Protein AF-A0A7C6F8Q6-F1 (afdb_monomer_lite)

pLDDT: mean 85.71, std 17.32, range [34.25, 98.31]

Secondary structure (DSSP, 8-state):
-HHHHHHHHHHHHHHHSTT--HHHHHHHHHHHHHHHHHHHHHHHSSS--S-TTTT-HHHHHHHHHHHHHHHHHHHHHHHTTTS--HHHHHHHHHHHHHHHHT-STT-HHHHHHTTS-TT--HHHHHHHHHHHHHHHHHHHHHHHHHHHHHHHHTTTTTSS---HHHH-TT---SS---GGG---

Structure (mmCIF, N/CA/C/O backbone):
data_AF-A0A7C6F8Q6-F1
#
_entry.id   AF-A0A7C6F8Q6-F1
#
loop_
_atom_site.group_PDB
_atom_site.id
_atom_site.type_symbol
_atom_site.label_atom_id
_atom_site.label_alt_id
_atom_site.label_comp_id
_atom_site.label_asym_id
_atom_site.label_entity_id
_atom_site.label_seq_id
_atom_site.pdbx_PDB_ins_code
_atom_site.Cartn_x
_atom_site.Cartn_y
_atom_site.Cartn_z
_atom_site.occupancy
_atom_site.B_iso_or_equiv
_atom_site.auth_seq_id
_atom_site.auth_comp_id
_atom_site.auth_asym_id
_atom_site.auth_atom_id
_atom_site.pdbx_PDB_model_num
ATOM 1 N N . MET A 1 1 ? -1.056 2.158 -21.171 1.00 84.62 1 MET A N 1
ATOM 2 C CA . MET A 1 1 ? -1.237 1.221 -20.036 1.00 84.62 1 MET A CA 1
ATOM 3 C C . MET A 1 1 ? -0.833 1.823 -18.684 1.00 84.62 1 MET A C 1
ATOM 5 O O . MET A 1 1 ? -1.684 1.874 -17.812 1.00 84.62 1 MET A O 1
ATOM 9 N N . ARG A 1 2 ? 0.401 2.330 -18.486 1.00 90.31 2 ARG A N 1
ATOM 10 C CA . ARG A 1 2 ? 0.862 2.857 -17.172 1.00 90.31 2 ARG A CA 1
ATOM 11 C C . ARG A 1 2 ? -0.027 3.976 -16.599 1.00 90.31 2 ARG A C 1
ATOM 13 O O . ARG A 1 2 ? -0.415 3.899 -15.445 1.00 90.31 2 ARG A O 1
ATOM 20 N N . ALA A 1 3 ? -0.418 4.953 -17.419 1.00 92.38 3 ALA A N 1
ATOM 21 C CA . ALA A 1 3 ? -1.303 6.039 -16.985 1.00 92.38 3 ALA A CA 1
ATOM 22 C C . ALA A 1 3 ? -2.680 5.541 -16.500 1.00 92.38 3 ALA A C 1
ATOM 24 O O . ALA A 1 3 ? -3.177 6.008 -15.485 1.00 92.38 3 ALA A O 1
ATOM 25 N N . ILE A 1 4 ? -3.253 4.529 -17.164 1.00 95.06 4 ILE A N 1
ATOM 26 C CA . ILE A 1 4 ? -4.528 3.904 -16.759 1.00 95.06 4 ILE A CA 1
ATOM 27 C C . ILE A 1 4 ? -4.387 3.233 -15.387 1.00 95.06 4 ILE A C 1
ATOM 29 O O . ILE A 1 4 ? -5.272 3.346 -14.547 1.00 95.06 4 ILE A O 1
ATOM 33 N N . LEU A 1 5 ? -3.256 2.569 -15.138 1.00 95.00 5 LEU A N 1
ATOM 34 C CA . LEU A 1 5 ? -2.969 1.947 -13.846 1.00 95.00 5 LEU A CA 1
ATOM 35 C C . LEU A 1 5 ? -2.855 2.985 -12.715 1.00 95.00 5 LEU A C 1
ATOM 37 O O . LEU A 1 5 ? -3.331 2.734 -11.612 1.00 95.00 5 LEU A O 1
ATOM 41 N N . VAL A 1 6 ? -2.287 4.163 -12.993 1.00 95.19 6 VAL A N 1
ATOM 42 C CA . VAL A 1 6 ? -2.245 5.284 -12.037 1.00 95.19 6 VAL A CA 1
ATOM 43 C C . VAL A 1 6 ? -3.649 5.823 -11.756 1.00 95.19 6 VAL A C 1
ATOM 45 O O . VAL A 1 6 ? -3.993 6.017 -10.593 1.00 95.19 6 VAL A O 1
ATOM 48 N N . VAL A 1 7 ? -4.486 5.991 -12.787 1.00 96.69 7 VAL A N 1
ATOM 49 C CA . VAL A 1 7 ? -5.899 6.377 -12.610 1.00 96.69 7 VAL A CA 1
ATOM 50 C C . VAL A 1 7 ? -6.618 5.379 -11.711 1.00 96.69 7 VAL A C 1
ATOM 52 O O . VAL A 1 7 ? -7.268 5.780 -10.750 1.00 96.69 7 VAL A O 1
ATOM 55 N N . LEU A 1 8 ? -6.469 4.083 -11.993 1.00 96.81 8 LEU A N 1
ATOM 56 C CA . LEU A 1 8 ? -7.104 3.027 -11.213 1.00 96.81 8 LEU A CA 1
ATOM 57 C C . LEU A 1 8 ? -6.650 3.068 -9.749 1.00 96.81 8 LEU A C 1
ATOM 59 O O . LEU A 1 8 ? -7.491 3.027 -8.855 1.00 96.81 8 LEU A O 1
ATOM 63 N N . LEU A 1 9 ? -5.345 3.198 -9.499 1.00 97.06 9 LEU A N 1
ATOM 64 C CA . LEU A 1 9 ? -4.783 3.316 -8.152 1.00 97.06 9 LEU A CA 1
ATOM 65 C C . LEU A 1 9 ? -5.413 4.478 -7.369 1.00 97.06 9 LEU A C 1
ATOM 67 O O . LEU A 1 9 ? -5.864 4.278 -6.245 1.00 97.06 9 LEU A O 1
ATOM 71 N N . VAL A 1 10 ? -5.465 5.671 -7.969 1.00 96.88 10 VAL A N 1
ATOM 72 C CA . VAL A 1 10 ? -5.996 6.885 -7.325 1.00 96.88 10 VAL A CA 1
ATOM 73 C C . VAL A 1 10 ? -7.509 6.797 -7.112 1.00 96.88 10 VAL A C 1
ATOM 75 O O . VAL A 1 10 ? -8.011 7.215 -6.072 1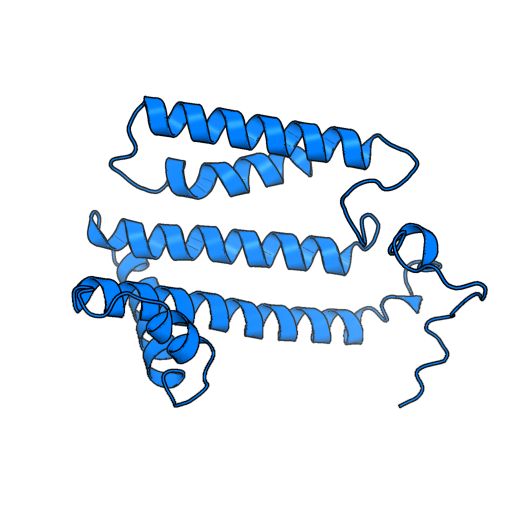.00 96.88 10 VAL A O 1
ATOM 78 N N . ALA A 1 11 ? -8.244 6.232 -8.069 1.00 97.00 11 ALA A N 1
ATOM 79 C CA . ALA A 1 11 ? -9.697 6.116 -7.989 1.00 97.00 11 ALA A CA 1
ATOM 80 C C . ALA A 1 11 ? -10.166 5.026 -7.008 1.00 97.00 11 ALA A C 1
ATOM 82 O O . ALA A 1 11 ? -11.277 5.116 -6.488 1.00 97.00 11 ALA A O 1
ATOM 83 N N . THR A 1 12 ? -9.336 4.011 -6.733 1.00 97.12 12 THR A N 1
ATOM 84 C CA . THR A 1 12 ? -9.712 2.811 -5.960 1.00 97.12 12 THR A CA 1
ATOM 85 C C . THR A 1 12 ? -10.403 3.116 -4.622 1.00 97.12 12 THR A C 1
ATOM 87 O O . THR A 1 12 ? -11.488 2.572 -4.408 1.00 97.12 12 THR A O 1
ATOM 90 N N . PRO A 1 13 ? -9.884 3.992 -3.736 1.00 95.56 13 PRO A N 1
ATOM 91 C CA . PRO A 1 13 ? -10.547 4.274 -2.460 1.00 95.56 13 PRO A CA 1
ATOM 92 C C . PRO A 1 13 ? -11.946 4.866 -2.643 1.00 95.56 13 PRO A C 1
ATOM 94 O O . PRO A 1 13 ? -12.890 4.441 -1.987 1.00 95.56 13 PRO A O 1
ATOM 97 N N . SER A 1 14 ? -12.091 5.802 -3.584 1.00 95.50 14 SER A N 1
ATOM 98 C CA . SER A 1 14 ? -13.357 6.490 -3.866 1.00 95.50 14 SER A CA 1
ATOM 99 C C . SER A 1 14 ? -14.407 5.571 -4.498 1.00 95.50 14 SER A C 1
ATOM 101 O O . SER A 1 14 ? -15.606 5.742 -4.287 1.00 95.50 14 SER A O 1
ATOM 103 N N . LEU A 1 15 ? -13.957 4.571 -5.261 1.00 95.00 15 LEU A N 1
ATOM 104 C CA . LEU A 1 15 ? -14.824 3.553 -5.853 1.00 95.00 15 LEU A CA 1
ATOM 105 C C . LEU A 1 15 ? -15.271 2.493 -4.837 1.00 95.00 15 LEU A C 1
ATOM 107 O O . LEU A 1 15 ? -16.349 1.922 -4.991 1.00 95.00 15 LEU A O 1
ATOM 111 N N . LEU A 1 16 ? -14.444 2.197 -3.829 1.00 95.19 16 LEU A N 1
ATOM 112 C CA . LEU A 1 16 ? -14.715 1.135 -2.860 1.00 95.19 16 LEU A CA 1
ATOM 113 C C . LEU A 1 16 ? -15.443 1.613 -1.607 1.00 95.19 16 LEU A C 1
ATOM 115 O O . LEU A 1 16 ? -16.217 0.832 -1.054 1.00 95.19 16 LEU A O 1
ATOM 119 N N . LEU A 1 17 ? -15.171 2.830 -1.138 1.00 94.44 17 LEU A N 1
ATOM 120 C CA . LEU A 1 17 ? -15.727 3.342 0.109 1.00 94.44 17 LEU A CA 1
ATOM 121 C C . LEU A 1 17 ? -17.113 3.966 -0.112 1.00 94.44 17 LEU A C 1
ATOM 123 O O . LEU A 1 17 ? -17.277 4.797 -1.012 1.00 94.44 17 LEU A O 1
ATOM 127 N N . PRO A 1 18 ? -18.115 3.615 0.714 1.00 90.06 18 PRO A N 1
ATOM 128 C CA . PRO A 1 18 ? -19.390 4.315 0.706 1.00 90.06 18 PRO A CA 1
ATOM 129 C C . PRO A 1 18 ? -19.242 5.716 1.319 1.00 90.06 18 PRO A C 1
ATOM 131 O O . PRO A 1 18 ? -18.287 6.013 2.035 1.00 90.06 18 PRO A O 1
ATOM 134 N N . GLY A 1 19 ? -20.202 6.598 1.036 1.00 87.31 19 GLY A N 1
ATOM 135 C CA . GLY A 1 19 ? -20.272 7.922 1.667 1.00 87.31 19 GLY A CA 1
ATOM 136 C C . GLY A 1 19 ? -19.358 9.002 1.073 1.00 87.31 19 GLY A C 1
ATOM 137 O O . GLY A 1 19 ? -19.316 10.108 1.603 1.00 87.31 19 GLY A O 1
ATOM 138 N N . VAL A 1 20 ? -18.661 8.740 -0.039 1.00 90.31 20 VAL A N 1
ATOM 139 C CA . VAL A 1 20 ? -17.919 9.792 -0.756 1.00 90.31 20 VAL A CA 1
ATOM 140 C C . VAL A 1 20 ? -18.903 10.722 -1.468 1.00 90.31 20 VAL A C 1
ATOM 142 O O . VAL A 1 20 ? -19.676 10.276 -2.326 1.00 90.31 20 VAL A O 1
ATOM 145 N N . SER A 1 21 ? -18.865 12.012 -1.124 1.00 93.62 21 SER A N 1
ATOM 146 C CA . SER A 1 21 ? -19.721 13.037 -1.728 1.00 93.62 21 SER A CA 1
ATOM 147 C C . SER A 1 21 ? -19.489 13.155 -3.245 1.00 93.62 21 SER A C 1
ATOM 149 O O . SER A 1 21 ? -18.399 12.827 -3.731 1.00 93.62 21 SER A O 1
ATOM 151 N N . PRO A 1 22 ? -20.481 13.637 -4.019 1.00 93.00 22 PRO A N 1
ATOM 152 C CA . PRO A 1 22 ? -20.300 13.901 -5.447 1.00 93.00 22 PRO A CA 1
ATOM 153 C C . PRO A 1 22 ? -19.083 14.793 -5.735 1.00 93.00 22 PRO A C 1
ATOM 155 O O . PRO A 1 22 ? -18.263 14.443 -6.584 1.00 93.00 22 PRO A O 1
ATOM 158 N N . ASP A 1 23 ? -18.908 15.867 -4.963 1.00 94.38 23 ASP A N 1
ATOM 159 C CA . ASP A 1 23 ? -17.766 16.783 -5.076 1.00 94.38 23 ASP A CA 1
ATOM 160 C C . ASP A 1 23 ? -16.438 16.070 -4.778 1.00 94.38 23 ASP A C 1
ATOM 162 O O . ASP A 1 23 ? -15.456 16.228 -5.504 1.00 94.38 23 ASP A O 1
ATOM 166 N N . GLY A 1 24 ? -16.410 15.195 -3.765 1.00 93.12 24 GLY A N 1
ATOM 167 C CA . GLY A 1 24 ? -15.238 14.375 -3.453 1.00 93.12 24 GLY A CA 1
ATOM 168 C C . GLY A 1 24 ? -14.853 13.443 -4.606 1.00 93.12 24 GLY A C 1
ATOM 169 O O . GLY A 1 24 ? -13.675 13.325 -4.945 1.00 93.12 24 GLY A O 1
ATOM 170 N N . LYS A 1 25 ? -15.837 12.828 -5.276 1.00 93.69 25 LYS A N 1
ATOM 171 C CA . LYS A 1 25 ? -15.593 11.993 -6.466 1.00 93.69 25 LYS A CA 1
ATOM 172 C C . LYS A 1 25 ? -15.021 12.805 -7.628 1.00 93.69 25 LYS A C 1
ATOM 174 O O . LYS A 1 25 ? -14.116 12.317 -8.305 1.00 93.69 25 LYS A O 1
ATOM 179 N N . GLN A 1 26 ? -15.502 14.031 -7.842 1.00 95.31 26 GLN A N 1
ATOM 180 C CA . GLN A 1 26 ? -14.978 14.932 -8.876 1.00 95.31 26 GLN A CA 1
ATOM 181 C C . GLN A 1 26 ? -13.522 15.325 -8.608 1.00 95.31 26 GLN A C 1
ATOM 183 O O . GLN A 1 26 ? -12.698 15.265 -9.520 1.00 95.31 26 GLN A O 1
ATOM 188 N N . ILE A 1 27 ? -13.178 15.653 -7.358 1.00 96.06 27 ILE A N 1
ATOM 189 C CA . ILE A 1 27 ? -11.795 15.968 -6.972 1.00 96.06 27 ILE A CA 1
ATOM 190 C C . ILE A 1 27 ? -10.885 14.760 -7.215 1.00 96.06 27 ILE A C 1
ATOM 192 O O . ILE A 1 27 ? -9.825 14.899 -7.823 1.00 96.06 27 ILE A O 1
ATOM 196 N N . VAL A 1 28 ? -11.306 13.557 -6.810 1.00 96.06 28 VAL A N 1
ATOM 197 C CA . VAL A 1 28 ? -10.533 12.328 -7.059 1.00 96.06 28 VAL A CA 1
ATOM 198 C C . VAL A 1 28 ? -10.347 12.084 -8.558 1.00 96.06 28 VAL A C 1
ATOM 200 O O . VAL A 1 28 ? -9.245 11.740 -8.984 1.00 96.06 28 VAL A O 1
ATOM 203 N N . ALA A 1 29 ? -11.384 12.301 -9.372 1.00 95.25 29 ALA A N 1
ATOM 204 C CA . ALA A 1 29 ? -11.285 12.187 -10.824 1.00 95.25 29 ALA A CA 1
ATOM 205 C C . ALA A 1 29 ? -10.277 13.190 -11.409 1.00 95.25 29 ALA A C 1
ATOM 207 O O . ALA A 1 29 ? -9.452 12.809 -12.239 1.00 95.25 29 ALA A O 1
ATOM 208 N N . LEU A 1 30 ? -10.283 14.441 -10.938 1.00 96.75 30 LEU A N 1
ATOM 209 C CA . LEU A 1 30 ? -9.326 15.464 -11.360 1.00 96.75 30 LEU A CA 1
ATOM 210 C C . LEU A 1 30 ? -7.883 15.070 -11.008 1.00 96.75 30 LEU A C 1
ATOM 212 O O . LEU A 1 30 ? -7.005 15.127 -11.868 1.00 96.75 30 LEU A O 1
ATOM 216 N N . VAL A 1 31 ? -7.643 14.609 -9.776 1.00 96.75 31 VAL A N 1
ATOM 217 C CA . VAL A 1 31 ? -6.320 14.133 -9.333 1.00 96.75 31 VAL A CA 1
ATOM 218 C C . VAL A 1 31 ? -5.870 12.926 -10.159 1.00 96.75 31 VAL A C 1
ATOM 220 O O . VAL A 1 31 ? -4.710 12.854 -10.567 1.00 96.75 31 VAL A O 1
ATOM 223 N N . ALA A 1 32 ? -6.779 11.997 -10.462 1.00 96.56 32 ALA A N 1
ATOM 224 C CA . ALA A 1 32 ? -6.482 10.831 -11.285 1.00 96.56 32 ALA A CA 1
ATOM 225 C C . ALA A 1 32 ? -6.098 11.224 -12.722 1.00 96.56 32 ALA A C 1
ATOM 227 O O . ALA A 1 32 ? -5.109 10.713 -13.248 1.00 96.56 32 ALA A O 1
ATOM 228 N N . ILE A 1 33 ? -6.827 12.161 -13.341 1.00 96.06 33 ILE A N 1
ATOM 229 C CA . ILE A 1 33 ? -6.513 12.693 -14.677 1.00 96.06 33 ILE A CA 1
ATOM 230 C C . ILE A 1 33 ? -5.161 13.410 -14.668 1.00 96.06 33 ILE A C 1
ATOM 232 O O . ILE A 1 33 ? -4.349 13.189 -15.565 1.00 96.06 33 ILE A O 1
ATOM 236 N N . PHE A 1 34 ? -4.882 14.218 -13.645 1.00 95.94 34 PHE A N 1
ATOM 237 C CA . PHE A 1 34 ? -3.601 14.909 -13.520 1.00 95.94 34 PHE A CA 1
ATOM 238 C C . PHE A 1 34 ? -2.433 13.922 -13.372 1.00 95.94 34 PHE A C 1
ATOM 240 O O . PHE A 1 34 ? -1.439 14.021 -14.090 1.00 95.94 34 PHE A O 1
ATOM 247 N N . GLY A 1 35 ? -2.577 12.902 -12.519 1.00 94.00 35 GLY A N 1
ATOM 248 C CA . GLY A 1 35 ? -1.590 11.827 -12.386 1.00 94.00 35 GLY A CA 1
ATOM 249 C C . GLY A 1 35 ? -1.390 11.035 -13.684 1.00 94.00 35 GLY A C 1
ATOM 250 O O . GLY A 1 35 ? -0.260 10.675 -14.033 1.00 94.00 35 GLY A O 1
ATOM 251 N N . ALA A 1 36 ? -2.463 10.806 -14.446 1.00 94.50 36 ALA A N 1
ATOM 252 C CA . ALA A 1 36 ? -2.395 10.185 -15.765 1.00 94.50 36 ALA A CA 1
ATOM 253 C C . ALA A 1 36 ? -1.615 11.051 -16.757 1.00 94.50 36 ALA A C 1
ATOM 255 O O . ALA A 1 36 ? -0.739 10.534 -17.448 1.00 94.50 36 ALA A O 1
ATOM 256 N N . ALA A 1 37 ? -1.903 12.355 -16.799 1.00 93.69 37 ALA A N 1
ATOM 257 C CA . ALA A 1 37 ? -1.223 13.313 -17.658 1.00 93.69 37 ALA A CA 1
ATOM 258 C C . ALA A 1 37 ? 0.274 13.370 -17.335 1.00 93.69 37 ALA A C 1
ATOM 260 O O . ALA A 1 37 ? 1.083 13.177 -18.238 1.00 93.69 37 ALA A O 1
ATOM 261 N N . LEU A 1 38 ? 0.651 13.512 -16.058 1.00 91.31 38 LEU A N 1
ATOM 262 C CA . LEU A 1 38 ? 2.054 13.465 -15.625 1.00 91.31 38 LEU A CA 1
ATOM 263 C C . LEU A 1 38 ? 2.741 12.167 -16.054 1.00 91.31 38 LEU A C 1
ATOM 265 O O . LEU A 1 38 ? 3.853 12.196 -16.573 1.00 91.31 38 LEU A O 1
ATOM 269 N N . THR A 1 39 ? 2.060 11.028 -15.905 1.00 91.12 39 THR A N 1
ATOM 270 C CA . THR A 1 39 ? 2.592 9.740 -16.363 1.00 91.12 39 THR A CA 1
ATOM 271 C C . THR A 1 39 ? 2.783 9.736 -17.882 1.00 91.12 39 THR A C 1
ATOM 273 O O . THR A 1 39 ? 3.810 9.285 -18.370 1.00 91.12 39 THR A O 1
ATOM 276 N N . ILE A 1 40 ? 1.825 10.240 -18.661 1.00 91.19 40 ILE A N 1
ATOM 277 C CA . ILE A 1 40 ? 1.957 10.306 -20.123 1.00 91.19 40 ILE A CA 1
ATOM 278 C C . ILE A 1 40 ? 3.135 11.198 -20.513 1.00 91.19 40 ILE A C 1
ATOM 280 O O . ILE A 1 40 ? 3.968 10.755 -21.297 1.00 91.19 40 ILE A O 1
ATOM 284 N N . PHE A 1 41 ? 3.240 12.402 -19.949 1.00 90.12 41 PHE A N 1
ATOM 285 C CA . PHE A 1 41 ? 4.331 13.330 -20.250 1.00 90.12 41 PHE A CA 1
ATOM 286 C C . PHE A 1 41 ? 5.702 12.738 -19.912 1.00 90.12 41 PHE A C 1
ATOM 288 O O . PHE A 1 41 ? 6.608 12.778 -20.743 1.00 90.12 41 PHE A O 1
ATOM 295 N N . GLU A 1 42 ? 5.837 12.105 -18.748 1.00 87.00 42 GLU A N 1
ATOM 296 C CA . GLU A 1 42 ? 7.093 11.488 -18.315 1.00 87.00 42 GLU A CA 1
ATOM 297 C C . GLU A 1 42 ? 7.550 10.349 -19.244 1.00 87.00 42 GLU A C 1
ATOM 299 O O . GLU A 1 42 ? 8.741 10.182 -19.517 1.00 87.00 42 GLU A O 1
ATOM 304 N N . TYR A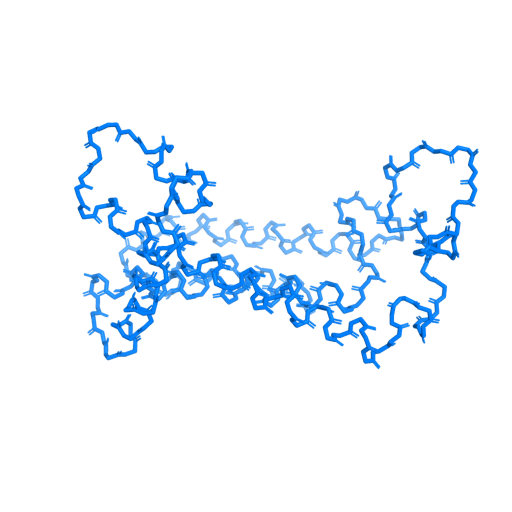 1 43 ? 6.602 9.550 -19.742 1.00 86.06 43 TYR A N 1
ATOM 305 C CA . TYR A 1 43 ? 6.893 8.428 -20.638 1.00 86.06 43 TYR A CA 1
ATOM 306 C C . TYR A 1 43 ? 6.899 8.806 -22.125 1.00 86.06 43 TYR A C 1
ATOM 308 O O . TYR A 1 43 ? 7.337 7.997 -22.940 1.00 86.06 43 TYR A O 1
ATOM 316 N N . ALA A 1 44 ? 6.437 10.007 -22.480 1.00 86.62 44 ALA A N 1
ATOM 317 C CA . ALA A 1 44 ? 6.545 10.565 -23.825 1.00 86.62 44 ALA A CA 1
ATOM 318 C C . ALA A 1 44 ? 7.874 11.310 -24.039 1.00 86.62 44 ALA A C 1
ATOM 320 O O . ALA A 1 44 ? 8.368 11.366 -25.163 1.00 86.62 44 ALA A O 1
ATOM 321 N N . SER A 1 45 ? 8.463 11.869 -22.977 1.00 81.31 45 SER A N 1
ATOM 322 C CA . SER A 1 45 ? 9.753 12.560 -23.039 1.00 81.31 45 SER A CA 1
ATOM 323 C C . SER A 1 45 ? 10.922 11.590 -23.239 1.00 81.31 45 SER A C 1
ATOM 325 O O . SER A 1 45 ? 10.980 10.523 -22.625 1.00 81.31 45 SER A O 1
ATOM 327 N N . ALA A 1 46 ? 11.912 11.980 -24.044 1.00 74.81 46 ALA A N 1
ATOM 328 C CA . ALA A 1 46 ? 13.161 11.229 -24.176 1.00 74.81 46 ALA A CA 1
ATOM 329 C C . ALA A 1 46 ? 13.988 11.268 -22.878 1.00 74.81 46 ALA A C 1
ATOM 331 O O . ALA A 1 46 ? 14.528 10.242 -22.456 1.00 74.81 46 ALA A O 1
ATOM 332 N N . TYR A 1 47 ? 14.028 12.432 -22.220 1.00 72.62 47 TYR A N 1
ATOM 333 C CA . TYR A 1 47 ? 14.760 12.645 -20.973 1.00 72.62 47 TYR A CA 1
ATOM 334 C C . TYR A 1 47 ? 13.840 12.457 -19.759 1.00 72.62 47 TYR A C 1
ATOM 336 O O . TYR A 1 47 ? 12.710 12.958 -19.786 1.00 72.62 47 TYR A O 1
ATOM 344 N N . PRO A 1 48 ? 14.299 11.748 -18.711 1.00 67.88 48 PRO A N 1
ATOM 345 C CA . PRO A 1 48 ? 13.543 11.593 -17.474 1.00 67.88 48 PRO A CA 1
ATOM 346 C C . PRO A 1 48 ? 13.375 12.956 -16.794 1.00 67.88 48 PRO A C 1
ATOM 348 O O . PRO A 1 48 ? 14.308 13.759 -16.765 1.00 67.88 48 PRO A O 1
ATOM 351 N N . GLY A 1 49 ? 12.181 13.208 -16.269 1.00 72.56 49 GLY A N 1
ATOM 352 C CA . GLY A 1 49 ? 11.847 14.419 -15.534 1.00 72.56 49 GLY A CA 1
ATOM 353 C C . GLY A 1 49 ? 11.739 14.119 -14.046 1.00 72.56 49 GLY A C 1
ATOM 354 O O . GLY A 1 49 ? 12.660 14.386 -13.280 1.00 72.56 49 GLY A O 1
ATOM 355 N N . LEU A 1 50 ? 10.597 13.561 -13.643 1.00 73.56 50 LEU A N 1
ATOM 356 C CA . LEU A 1 50 ? 10.219 13.378 -12.238 1.00 73.56 50 LEU A CA 1
ATOM 357 C C . LEU A 1 50 ? 10.357 11.935 -11.737 1.00 73.56 50 LEU A C 1
ATOM 359 O O . LEU A 1 50 ? 10.448 11.716 -10.529 1.00 73.56 50 LEU A O 1
ATOM 363 N N . ILE A 1 51 ? 10.319 10.935 -12.624 1.00 73.19 51 ILE A N 1
ATOM 364 C CA . ILE A 1 51 ? 10.272 9.527 -12.215 1.00 73.19 51 ILE A CA 1
ATOM 365 C C . ILE A 1 51 ? 11.668 8.913 -12.302 1.00 73.19 51 ILE A C 1
ATOM 367 O O . ILE A 1 51 ? 12.118 8.474 -13.361 1.00 73.19 51 ILE A O 1
ATOM 371 N N . GLU A 1 52 ? 12.332 8.813 -11.152 1.00 70.19 52 GLU A N 1
ATOM 372 C CA . GLU A 1 52 ? 13.560 8.026 -11.021 1.00 70.19 52 GLU A CA 1
ATOM 373 C C . GLU A 1 52 ? 13.305 6.547 -11.351 1.00 70.19 52 GLU A C 1
ATOM 375 O O . GLU A 1 52 ? 12.224 6.002 -11.101 1.00 70.19 52 GLU A O 1
ATOM 380 N N . PHE A 1 53 ? 14.320 5.879 -11.905 1.00 70.69 53 PHE A N 1
ATOM 381 C CA . PHE A 1 53 ? 14.254 4.474 -12.327 1.00 70.69 53 PHE A CA 1
ATOM 382 C C . PHE A 1 53 ? 13.136 4.155 -13.335 1.00 70.69 53 PHE A C 1
ATOM 384 O O . PHE A 1 53 ? 12.630 3.030 -13.377 1.00 70.69 53 PHE A O 1
ATOM 391 N N . ARG A 1 54 ? 12.751 5.120 -14.182 1.00 74.12 54 ARG A N 1
ATOM 392 C CA . ARG A 1 54 ? 11.701 4.987 -15.211 1.00 74.12 54 ARG A CA 1
ATOM 393 C C . ARG A 1 54 ? 11.786 3.693 -16.036 1.00 74.12 54 ARG A C 1
ATOM 395 O O . ARG A 1 54 ? 10.761 3.060 -16.328 1.00 74.12 54 ARG A O 1
ATOM 402 N N . ASP A 1 55 ? 13.010 3.273 -16.347 1.00 73.31 55 ASP A N 1
ATOM 403 C CA . ASP A 1 55 ? 13.319 2.131 -17.203 1.00 73.31 55 ASP A CA 1
ATOM 404 C C . ASP A 1 55 ? 13.930 0.957 -16.412 1.00 73.31 55 ASP A C 1
ATOM 406 O O . ASP A 1 55 ? 14.830 0.261 -16.876 1.00 73.31 55 ASP A O 1
ATOM 410 N N . ALA A 1 56 ? 13.395 0.697 -15.211 1.00 79.00 56 ALA A N 1
ATOM 411 C CA . ALA A 1 56 ? 13.714 -0.462 -14.372 1.00 79.00 56 ALA A CA 1
ATOM 412 C C . ALA A 1 56 ? 12.502 -1.417 -14.245 1.00 79.00 56 ALA A C 1
ATOM 414 O O . ALA A 1 56 ? 11.713 -1.315 -13.298 1.00 79.00 56 ALA A O 1
ATOM 415 N N . PRO A 1 57 ? 12.309 -2.374 -15.179 1.00 77.69 57 PRO A N 1
ATOM 416 C CA . PRO A 1 57 ? 11.081 -3.165 -15.261 1.00 77.69 57 PRO A CA 1
ATOM 417 C C . PRO A 1 57 ? 10.691 -3.949 -13.995 1.00 77.69 57 PRO A C 1
ATOM 419 O O . PRO A 1 57 ? 9.521 -3.856 -13.616 1.00 77.69 57 PRO A O 1
ATOM 422 N N . PRO A 1 58 ? 11.577 -4.725 -13.328 1.00 83.75 58 PRO A N 1
ATOM 423 C CA . PRO A 1 58 ? 11.175 -5.464 -12.129 1.00 83.75 58 PRO A CA 1
ATOM 424 C C . PRO A 1 58 ? 10.867 -4.522 -10.961 1.00 83.75 58 PRO A C 1
ATOM 426 O O . PRO A 1 58 ? 9.865 -4.717 -10.279 1.00 83.75 58 PRO A O 1
ATOM 429 N N . PHE A 1 59 ? 11.666 -3.467 -10.788 1.00 83.56 59 PHE A N 1
ATOM 430 C CA . PHE A 1 59 ? 11.484 -2.476 -9.731 1.00 83.56 59 PHE A CA 1
ATOM 431 C C . PHE A 1 59 ? 10.138 -1.748 -9.858 1.00 83.56 59 PHE A C 1
ATOM 433 O O . PHE A 1 59 ? 9.335 -1.762 -8.928 1.00 83.56 59 PHE A O 1
ATOM 440 N N . ASN A 1 60 ? 9.833 -1.208 -11.041 1.00 88.00 60 ASN A N 1
ATOM 441 C CA . ASN A 1 60 ? 8.607 -0.438 -11.266 1.00 88.00 60 ASN A CA 1
ATOM 442 C C . ASN A 1 60 ? 7.342 -1.287 -11.138 1.00 88.00 60 ASN A C 1
ATOM 444 O O . ASN A 1 60 ? 6.341 -0.824 -10.593 1.00 88.00 60 ASN A O 1
ATOM 448 N N . ARG A 1 61 ? 7.378 -2.540 -11.613 1.00 91.25 61 ARG A N 1
ATOM 449 C CA . ARG A 1 61 ? 6.238 -3.460 -11.491 1.00 91.25 61 ARG A CA 1
ATOM 450 C C . ARG A 1 61 ? 5.957 -3.797 -10.032 1.00 91.25 61 ARG A C 1
ATOM 452 O O . ARG A 1 61 ? 4.815 -3.681 -9.605 1.00 91.25 61 ARG A O 1
ATOM 459 N N . ILE A 1 62 ? 6.989 -4.176 -9.278 1.00 92.75 62 ILE A N 1
ATOM 460 C CA . ILE A 1 62 ? 6.848 -4.548 -7.866 1.00 92.75 62 ILE A CA 1
ATOM 461 C C . ILE A 1 62 ? 6.374 -3.347 -7.046 1.00 92.75 62 ILE A C 1
ATOM 463 O O . ILE A 1 62 ? 5.425 -3.485 -6.281 1.00 92.75 62 ILE A O 1
ATOM 467 N N . ARG A 1 63 ? 6.958 -2.163 -7.272 1.00 91.81 63 ARG A N 1
ATOM 468 C CA . ARG A 1 63 ? 6.565 -0.919 -6.599 1.00 91.81 63 ARG A CA 1
ATOM 469 C C . ARG A 1 63 ? 5.112 -0.536 -6.873 1.00 91.81 63 ARG A C 1
ATOM 471 O O . ARG A 1 63 ? 4.404 -0.137 -5.955 1.00 91.81 63 ARG A O 1
ATOM 478 N N . PHE A 1 64 ? 4.661 -0.640 -8.123 1.00 94.12 64 PHE A N 1
ATOM 479 C CA . PHE A 1 64 ? 3.270 -0.340 -8.452 1.00 94.12 64 PHE A CA 1
ATOM 480 C C . PHE A 1 64 ? 2.313 -1.352 -7.808 1.00 94.12 64 PHE A C 1
ATOM 482 O O . PHE A 1 64 ? 1.332 -0.954 -7.186 1.00 94.12 64 PHE A O 1
ATOM 489 N N . ILE A 1 65 ? 2.606 -2.651 -7.932 1.00 96.69 65 ILE A N 1
ATOM 490 C CA . ILE A 1 65 ? 1.755 -3.719 -7.392 1.00 96.69 65 ILE A CA 1
ATOM 491 C C . ILE A 1 65 ? 1.646 -3.607 -5.869 1.00 96.69 65 ILE A C 1
ATOM 493 O O . ILE A 1 65 ? 0.541 -3.692 -5.341 1.00 96.69 65 ILE A O 1
ATOM 497 N N . SER A 1 66 ? 2.755 -3.378 -5.160 1.00 97.19 66 SER A N 1
ATOM 498 C CA . SER A 1 66 ? 2.738 -3.254 -3.701 1.00 97.19 66 SER A CA 1
ATOM 499 C C . SER A 1 66 ? 1.928 -2.049 -3.233 1.00 97.19 66 SER A C 1
ATOM 501 O O . SER A 1 66 ? 1.114 -2.175 -2.317 1.00 97.19 66 SER A O 1
ATOM 503 N N . LEU A 1 67 ? 2.088 -0.900 -3.895 1.00 96.75 67 LEU A N 1
ATOM 504 C CA . LEU A 1 67 ? 1.318 0.301 -3.595 1.00 96.75 67 LEU A CA 1
ATOM 505 C C . LEU A 1 67 ? -0.175 0.087 -3.870 1.00 96.75 67 LEU A C 1
ATOM 507 O O . LEU A 1 67 ? -1.004 0.438 -3.034 1.00 96.75 67 LEU A O 1
ATOM 511 N N . PHE A 1 68 ? -0.516 -0.540 -4.998 1.00 97.94 68 PHE A N 1
ATOM 512 C CA . PHE A 1 68 ? -1.901 -0.853 -5.342 1.00 97.94 68 PHE A CA 1
ATOM 513 C C . PHE A 1 68 ? -2.547 -1.799 -4.332 1.00 97.94 68 PHE A C 1
ATOM 515 O O . PHE A 1 68 ? -3.622 -1.494 -3.822 1.00 97.94 68 PHE A O 1
ATOM 522 N N . ILE A 1 69 ? -1.875 -2.899 -3.982 1.00 98.12 69 ILE A N 1
ATOM 523 C CA . ILE A 1 69 ? -2.349 -3.840 -2.958 1.00 98.12 69 ILE A CA 1
ATOM 524 C C . ILE A 1 69 ? -2.528 -3.127 -1.614 1.00 98.12 69 ILE A C 1
ATOM 526 O O . ILE A 1 69 ? -3.536 -3.344 -0.949 1.00 98.12 69 ILE A O 1
ATOM 530 N N . THR A 1 70 ? -1.601 -2.243 -1.235 1.00 98.19 70 THR A N 1
ATOM 531 C CA . THR A 1 70 ? -1.709 -1.458 0.005 1.00 98.19 70 THR A CA 1
ATOM 532 C C . THR A 1 70 ? -2.960 -0.589 0.001 1.00 98.19 70 THR A C 1
ATOM 534 O O . THR A 1 70 ? -3.801 -0.727 0.885 1.00 98.19 70 THR A O 1
ATOM 537 N N . VAL A 1 71 ? -3.133 0.263 -1.012 1.00 98.00 71 VAL A N 1
ATOM 538 C CA . VAL A 1 71 ? -4.297 1.157 -1.110 1.00 98.00 71 VAL A CA 1
ATOM 539 C C . VAL A 1 71 ? -5.603 0.361 -1.160 1.00 98.00 71 VAL A C 1
ATOM 541 O O . VAL A 1 71 ? -6.563 0.706 -0.469 1.00 98.00 71 VAL A O 1
ATOM 544 N N . PHE A 1 72 ? -5.634 -0.727 -1.929 1.00 98.31 72 PHE A N 1
ATOM 545 C CA . PHE A 1 72 ? -6.796 -1.598 -2.049 1.00 98.31 72 PHE A CA 1
ATOM 546 C C . PHE A 1 72 ? -7.166 -2.250 -0.710 1.00 98.31 72 PHE A C 1
ATOM 548 O O . PHE A 1 72 ? -8.293 -2.087 -0.249 1.00 98.31 72 PHE A O 1
ATOM 555 N N . LEU A 1 73 ? -6.229 -2.937 -0.046 1.00 98.25 73 LEU A N 1
ATOM 556 C CA . LEU A 1 73 ? -6.509 -3.637 1.212 1.00 98.25 73 LEU A CA 1
ATOM 557 C C . LEU A 1 73 ? -6.871 -2.672 2.344 1.00 98.25 73 LEU A C 1
ATOM 559 O O . LEU A 1 73 ? -7.787 -2.966 3.109 1.00 98.25 73 LEU A O 1
ATOM 563 N N . LEU A 1 74 ? -6.230 -1.502 2.423 1.00 97.94 74 LEU A N 1
ATOM 564 C CA . LEU A 1 74 ? -6.614 -0.472 3.393 1.00 97.94 74 LEU A CA 1
ATOM 565 C C . LEU A 1 74 ? -8.026 0.067 3.125 1.00 97.94 74 LEU A C 1
ATOM 567 O O . LEU A 1 74 ? -8.804 0.238 4.063 1.00 97.94 74 LEU A O 1
ATOM 571 N N . SER A 1 75 ? -8.391 0.264 1.855 1.00 97.44 75 SER A N 1
ATOM 572 C CA . SER A 1 75 ? -9.756 0.659 1.480 1.00 97.44 75 SER A CA 1
ATOM 573 C C . SER A 1 75 ? -10.776 -0.416 1.869 1.00 97.44 75 SER A C 1
ATOM 575 O O . SER A 1 75 ? -11.848 -0.093 2.366 1.00 97.44 75 SER A O 1
ATOM 577 N N . VAL A 1 76 ? -10.441 -1.700 1.711 1.00 97.75 76 VAL A N 1
ATOM 578 C CA . VAL A 1 76 ? -11.303 -2.818 2.132 1.00 97.75 76 VAL A CA 1
ATOM 579 C C . VAL A 1 76 ? -11.449 -2.880 3.659 1.00 97.75 76 VAL A C 1
ATOM 581 O O . VAL A 1 76 ? -12.557 -3.095 4.152 1.00 97.75 76 VAL A O 1
ATOM 584 N N . ILE A 1 77 ? -10.373 -2.637 4.418 1.00 97.31 77 ILE A N 1
ATOM 585 C CA . ILE A 1 77 ? -10.419 -2.550 5.889 1.00 97.31 77 ILE A CA 1
ATOM 586 C C . ILE A 1 77 ? -11.362 -1.428 6.342 1.00 97.31 77 ILE A C 1
ATOM 588 O O . ILE A 1 77 ? -12.198 -1.645 7.219 1.00 97.31 77 ILE A O 1
ATOM 592 N N . LEU A 1 78 ? -11.249 -0.243 5.734 1.00 96.12 78 LEU A N 1
ATOM 593 C CA . LEU A 1 78 ? -12.108 0.902 6.045 1.00 96.12 78 LEU A CA 1
ATOM 594 C C . LEU A 1 78 ? -13.560 0.665 5.616 1.00 96.12 78 LEU A C 1
ATOM 596 O O . LEU A 1 78 ? -14.476 0.987 6.369 1.00 96.12 78 LEU A O 1
ATOM 600 N N . ARG A 1 79 ? -13.792 0.035 4.457 1.00 95.75 79 ARG A N 1
ATOM 601 C CA . ARG A 1 79 ? -15.141 -0.346 4.015 1.00 95.75 79 ARG A CA 1
ATOM 602 C C . ARG A 1 79 ? -15.825 -1.258 5.029 1.00 95.75 79 ARG A C 1
ATOM 604 O O . ARG A 1 79 ? -17.000 -1.060 5.321 1.00 95.75 79 ARG A O 1
ATOM 611 N N . GLY A 1 80 ? -15.082 -2.199 5.612 1.00 95.56 80 GLY A N 1
ATOM 612 C CA . GLY A 1 80 ? -15.590 -3.127 6.624 1.00 95.56 80 GLY A CA 1
ATOM 613 C C . GLY A 1 80 ? -16.176 -2.467 7.876 1.00 95.56 80 GLY A C 1
ATOM 614 O O . GLY A 1 80 ? -16.905 -3.136 8.599 1.00 95.56 80 GLY A O 1
ATOM 615 N N . GLN A 1 81 ? -15.902 -1.179 8.118 1.00 93.56 81 GLN A N 1
ATOM 616 C CA . GLN A 1 81 ? -16.507 -0.413 9.216 1.00 93.56 81 GLN A CA 1
ATOM 617 C C . GLN A 1 81 ? -17.978 -0.059 8.964 1.00 93.56 81 GLN A C 1
ATOM 619 O O . GLN A 1 81 ? -18.735 0.147 9.903 1.00 93.56 81 GLN A O 1
ATOM 624 N N . THR A 1 82 ? -18.382 0.026 7.697 1.00 94.19 82 THR A N 1
ATOM 625 C CA . THR A 1 82 ? -19.745 0.414 7.292 1.00 94.19 82 THR A CA 1
ATOM 626 C C . THR A 1 82 ? -20.502 -0.756 6.675 1.00 94.19 82 THR A C 1
ATOM 628 O O . THR A 1 82 ? -21.681 -0.945 6.949 1.00 94.19 82 THR A O 1
ATOM 631 N N . GLU A 1 83 ? -19.807 -1.580 5.891 1.00 94.75 83 GLU A N 1
ATOM 632 C CA . GLU A 1 83 ? -20.351 -2.753 5.209 1.00 94.75 83 GLU A CA 1
ATOM 633 C C . GLU A 1 83 ? -19.512 -3.994 5.563 1.00 94.75 83 GLU A C 1
ATOM 635 O O . GLU A 1 83 ? -18.666 -4.434 4.772 1.00 94.75 83 GLU A O 1
ATOM 640 N N . PRO A 1 84 ? -19.683 -4.556 6.773 1.00 95.06 84 PRO A N 1
ATOM 641 C CA . PRO A 1 84 ? -18.922 -5.718 7.199 1.00 95.06 84 PRO A CA 1
ATOM 642 C C . PRO A 1 84 ? -19.315 -6.959 6.391 1.00 95.06 84 PRO A C 1
ATOM 644 O O . PRO A 1 84 ? -20.474 -7.361 6.330 1.00 95.06 84 PRO A O 1
ATOM 647 N N . THR A 1 85 ? -18.316 -7.614 5.812 1.00 96.81 85 THR A N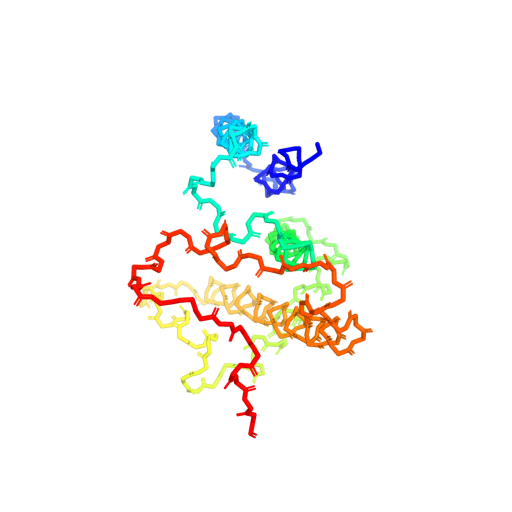 1
ATOM 648 C CA . THR A 1 85 ? -18.418 -8.919 5.150 1.00 96.81 85 THR A CA 1
ATOM 649 C C . THR A 1 85 ? -17.379 -9.870 5.738 1.00 96.81 85 THR A C 1
ATOM 651 O O . THR A 1 85 ? -16.415 -9.437 6.375 1.00 96.81 85 THR A O 1
ATOM 654 N N . THR A 1 86 ? -17.509 -11.173 5.485 1.00 97.06 86 THR A N 1
ATOM 655 C CA . THR A 1 86 ? -16.501 -12.156 5.918 1.00 97.06 86 THR A CA 1
ATOM 656 C C . THR A 1 86 ? -15.103 -11.813 5.395 1.00 97.06 86 THR A C 1
ATOM 658 O O . THR A 1 86 ? -14.123 -11.927 6.127 1.00 97.06 86 THR A O 1
ATOM 661 N N . LEU A 1 87 ? -15.005 -11.320 4.155 1.00 96.06 87 LEU A N 1
ATOM 662 C CA . LEU A 1 87 ? -13.732 -10.915 3.560 1.00 96.06 87 LEU A CA 1
ATOM 663 C C . LEU A 1 87 ? -13.139 -9.675 4.246 1.00 96.06 87 LEU A C 1
ATOM 665 O O . LEU A 1 87 ? -11.952 -9.673 4.571 1.00 96.06 87 LEU A O 1
ATOM 669 N N . THR A 1 88 ? -13.938 -8.629 4.490 1.00 96.75 88 THR A N 1
ATOM 670 C CA . THR A 1 88 ? -13.438 -7.403 5.140 1.00 96.75 88 THR A CA 1
ATOM 671 C C . THR A 1 88 ? -12.997 -7.684 6.575 1.00 96.75 88 THR A C 1
ATOM 673 O O . THR A 1 88 ? -11.963 -7.177 7.000 1.00 96.75 88 THR A O 1
ATOM 676 N N . GLN A 1 89 ? -13.737 -8.527 7.304 1.00 97.38 89 GLN A N 1
ATOM 677 C CA . GLN A 1 89 ? -13.386 -8.945 8.662 1.00 97.38 89 GLN A CA 1
ATOM 678 C C . GLN A 1 89 ? -12.105 -9.781 8.686 1.00 97.38 89 GLN A C 1
ATOM 680 O O . GLN A 1 89 ? -11.247 -9.548 9.531 1.00 97.38 89 GLN A O 1
ATOM 685 N N . PHE A 1 90 ? -11.935 -10.705 7.738 1.00 98.00 90 PHE A N 1
ATOM 686 C CA . PHE A 1 90 ? -10.716 -11.502 7.621 1.00 98.00 90 PHE A CA 1
ATOM 687 C C . PHE A 1 90 ? -9.480 -10.628 7.363 1.00 98.00 90 PHE A C 1
ATOM 689 O O . PHE A 1 90 ? -8.4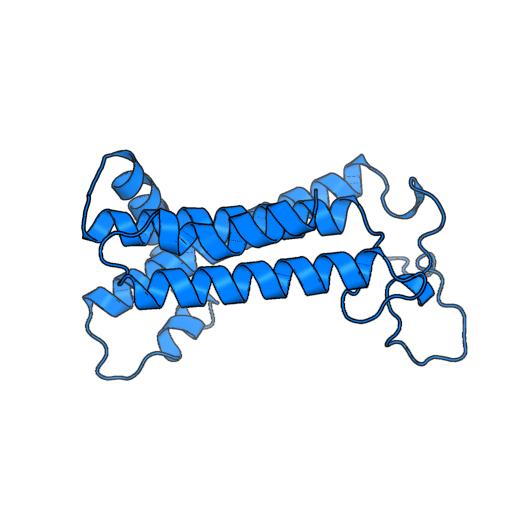74 -10.744 8.063 1.00 98.00 90 PHE A O 1
ATOM 696 N N . ILE A 1 91 ? -9.567 -9.703 6.403 1.00 97.81 91 ILE A N 1
ATOM 697 C CA . ILE A 1 91 ? -8.471 -8.773 6.093 1.00 97.81 91 ILE A CA 1
ATOM 698 C C . ILE A 1 91 ? -8.184 -7.859 7.294 1.00 97.81 91 ILE A C 1
ATOM 700 O O . ILE A 1 91 ? -7.019 -7.641 7.633 1.00 97.81 91 ILE A O 1
ATOM 704 N N . HIS A 1 92 ? -9.225 -7.361 7.967 1.00 98.06 92 HIS A N 1
ATOM 705 C CA . HIS A 1 92 ? -9.080 -6.570 9.187 1.00 98.06 92 HIS A CA 1
ATOM 706 C C . HIS A 1 92 ? -8.387 -7.365 10.300 1.00 98.06 92 HIS A C 1
ATOM 708 O O . HIS A 1 92 ? -7.444 -6.858 10.899 1.00 98.06 92 HIS A O 1
ATOM 714 N N . ALA A 1 93 ? -8.775 -8.622 10.528 1.00 97.88 93 ALA A N 1
ATOM 715 C CA . ALA A 1 93 ? -8.177 -9.483 11.544 1.00 97.88 93 ALA A CA 1
ATOM 716 C C . ALA A 1 93 ? -6.682 -9.727 11.295 1.00 97.88 93 ALA A C 1
ATOM 718 O O . ALA A 1 93 ? -5.894 -9.658 12.236 1.00 97.88 93 ALA A O 1
ATOM 719 N N . ILE A 1 94 ? -6.267 -9.937 10.038 1.00 98.12 94 ILE A N 1
ATOM 720 C CA . ILE A 1 94 ? -4.842 -10.034 9.683 1.00 98.12 94 ILE A CA 1
ATOM 721 C C . ILE A 1 94 ? -4.119 -8.731 10.035 1.00 98.12 94 ILE A C 1
ATOM 723 O O . ILE A 1 94 ? -3.087 -8.758 10.704 1.00 98.12 94 ILE A O 1
ATOM 727 N N . GLY A 1 95 ? -4.658 -7.587 9.603 1.00 97.38 95 GLY A N 1
ATOM 728 C CA . GLY A 1 95 ? -4.052 -6.281 9.866 1.00 97.38 95 GLY A CA 1
ATOM 729 C C . GLY A 1 95 ? -3.945 -5.976 11.358 1.00 97.38 95 GLY A C 1
ATOM 730 O O . GLY A 1 95 ? -2.913 -5.487 11.810 1.00 97.38 95 GLY A O 1
ATOM 731 N N . ALA A 1 96 ? -4.975 -6.323 12.129 1.00 97.62 96 ALA A N 1
ATOM 732 C CA . ALA A 1 96 ? -5.018 -6.135 13.571 1.00 97.62 96 ALA A CA 1
ATOM 733 C C . ALA A 1 96 ? -3.997 -7.038 14.267 1.00 97.62 96 ALA A C 1
ATOM 735 O O . ALA A 1 96 ? -3.196 -6.546 15.057 1.00 97.62 96 ALA A O 1
ATOM 736 N N . LEU A 1 97 ? -3.966 -8.333 13.930 1.00 98.06 97 LEU A N 1
ATOM 737 C CA . LEU A 1 97 ? -3.015 -9.295 14.489 1.00 98.06 97 LEU A CA 1
ATOM 738 C C . LEU A 1 97 ? -1.569 -8.846 14.260 1.00 98.06 97 LEU A C 1
ATOM 740 O O . LEU A 1 97 ? -0.789 -8.782 15.207 1.00 98.06 97 LEU A O 1
ATOM 744 N N . ILE A 1 98 ? -1.222 -8.501 13.017 1.00 97.75 98 ILE A N 1
ATOM 745 C CA . ILE A 1 98 ? 0.120 -8.013 12.688 1.00 97.75 98 ILE A CA 1
ATOM 746 C C . ILE A 1 98 ? 0.395 -6.673 13.370 1.00 97.75 98 ILE A C 1
ATOM 748 O O . ILE A 1 98 ? 1.486 -6.469 13.898 1.00 97.75 98 ILE A O 1
ATOM 752 N N . GLY A 1 99 ? -0.594 -5.779 13.400 1.00 96.88 99 GLY A N 1
ATOM 753 C CA . GLY A 1 99 ? -0.514 -4.504 14.099 1.00 96.88 99 GLY A CA 1
ATOM 754 C C . GLY A 1 99 ? -0.136 -4.687 15.564 1.00 96.88 99 GLY A C 1
ATOM 755 O O . GLY A 1 99 ? 0.812 -4.058 16.008 1.00 96.88 99 GLY A O 1
ATOM 756 N N . TYR A 1 100 ? -0.802 -5.587 16.292 1.00 96.44 100 TYR A N 1
ATOM 757 C CA . TYR A 1 100 ? -0.466 -5.904 17.683 1.00 96.44 100 TYR A CA 1
ATOM 758 C C . TYR A 1 100 ? 0.886 -6.604 17.828 1.00 96.44 100 TYR A C 1
ATOM 760 O O . TYR A 1 100 ? 1.656 -6.248 18.715 1.00 96.44 100 TYR A O 1
ATOM 768 N N . ALA A 1 101 ? 1.199 -7.567 16.958 1.00 96.88 101 ALA A N 1
ATOM 769 C CA . ALA A 1 101 ? 2.461 -8.305 17.018 1.00 96.88 101 ALA A CA 1
ATOM 770 C C . ALA A 1 101 ? 3.687 -7.398 16.823 1.00 96.88 101 ALA A C 1
ATOM 772 O O . ALA A 1 101 ? 4.750 -7.655 17.383 1.00 96.88 101 ALA A O 1
ATOM 773 N N . ILE A 1 102 ? 3.537 -6.334 16.032 1.00 94.00 102 ILE A N 1
ATOM 774 C CA . ILE A 1 102 ? 4.609 -5.390 15.709 1.00 94.00 102 ILE A CA 1
ATOM 775 C C . ILE A 1 102 ? 4.531 -4.141 16.598 1.00 94.00 102 ILE A C 1
ATOM 777 O O . ILE A 1 102 ? 5.411 -3.300 16.522 1.00 94.00 102 ILE A O 1
ATOM 781 N N . ASP A 1 103 ? 3.556 -4.019 17.503 1.00 94.94 103 ASP A N 1
ATOM 782 C CA . ASP A 1 103 ? 3.394 -2.854 18.383 1.00 94.94 103 ASP A CA 1
ATOM 783 C C . ASP A 1 103 ? 4.299 -2.904 19.634 1.00 94.94 103 ASP A C 1
ATOM 785 O O . ASP A 1 103 ? 3.835 -2.935 20.775 1.00 94.94 103 ASP A O 1
ATOM 789 N N . PHE A 1 104 ? 5.616 -2.886 19.423 1.00 94.19 104 PHE A N 1
ATOM 790 C CA . PHE A 1 104 ? 6.638 -2.779 20.475 1.00 94.19 104 PHE A CA 1
ATOM 791 C C . PHE A 1 104 ? 7.407 -1.441 20.385 1.00 94.19 104 PHE A C 1
ATOM 793 O O . PHE A 1 104 ? 7.285 -0.731 19.377 1.00 94.19 104 PHE A O 1
ATOM 800 N N . PRO A 1 105 ? 8.181 -1.040 21.418 1.00 95.44 105 PRO A N 1
ATOM 801 C CA . PRO A 1 105 ? 8.917 0.226 21.410 1.00 95.44 105 PRO A CA 1
ATOM 802 C C . PRO A 1 105 ? 9.814 0.386 20.175 1.00 95.44 105 PRO A C 1
ATOM 804 O O . PRO A 1 105 ? 10.525 -0.541 19.800 1.00 95.44 105 PRO A O 1
ATOM 807 N N . TYR A 1 106 ? 9.780 1.571 19.556 1.00 92.75 106 TYR A N 1
ATOM 808 C CA . TYR A 1 106 ? 10.517 1.921 18.328 1.00 92.75 106 TYR A CA 1
ATOM 809 C C . TYR A 1 106 ? 10.135 1.144 17.057 1.00 92.75 106 TYR A C 1
ATOM 811 O O . TYR A 1 106 ? 10.770 1.316 16.017 1.00 92.75 106 TYR A O 1
ATOM 819 N N . SER A 1 107 ? 9.080 0.327 17.094 1.00 95.56 107 SER A N 1
ATOM 820 C CA . SER A 1 107 ? 8.543 -0.299 15.885 1.00 95.56 107 SER A CA 1
ATOM 821 C C . SER A 1 107 ? 7.904 0.728 14.934 1.00 95.56 107 SER A C 1
ATOM 823 O O . SER A 1 107 ? 7.377 1.748 15.390 1.00 95.56 107 SER A O 1
ATOM 825 N N . PRO A 1 108 ? 7.849 0.452 13.616 1.00 93.44 108 PRO A N 1
ATOM 826 C CA . PRO A 1 108 ? 7.169 1.325 12.657 1.00 93.44 108 PRO A CA 1
ATOM 827 C C . PRO A 1 108 ? 5.697 1.576 13.006 1.00 93.44 108 PRO A C 1
ATOM 829 O O . PRO A 1 108 ? 5.218 2.699 12.876 1.00 93.44 108 PRO A O 1
ATOM 832 N N . VAL A 1 109 ? 4.994 0.554 13.507 1.00 96.44 109 VAL A N 1
ATOM 833 C CA . VAL A 1 109 ? 3.596 0.680 13.945 1.00 96.44 109 VAL A CA 1
ATOM 834 C C . VAL A 1 109 ? 3.494 1.633 15.135 1.00 96.44 109 VAL A C 1
ATOM 836 O O . VAL A 1 109 ? 2.694 2.566 15.097 1.00 96.44 109 VAL A O 1
ATOM 839 N N . ARG A 1 110 ? 4.343 1.467 16.160 1.00 95.62 110 ARG A N 1
ATOM 840 C CA . ARG A 1 110 ? 4.357 2.355 17.330 1.00 95.62 110 ARG A CA 1
ATOM 841 C C . ARG A 1 110 ? 4.677 3.796 16.945 1.00 95.62 110 ARG A C 1
ATOM 843 O O . ARG A 1 110 ? 4.027 4.701 17.454 1.00 95.62 110 ARG A O 1
ATOM 850 N N . LEU A 1 111 ? 5.638 4.016 16.049 1.00 96.00 111 LEU A N 1
ATOM 851 C CA . LEU A 1 111 ? 6.016 5.359 15.600 1.00 96.00 111 LEU A CA 1
ATOM 852 C C . LEU A 1 111 ? 4.857 6.085 14.908 1.00 96.00 111 LEU A C 1
ATOM 854 O O . LEU A 1 111 ? 4.652 7.263 15.175 1.00 96.00 111 LEU A O 1
ATOM 858 N N . VAL A 1 112 ? 4.064 5.390 14.085 1.00 95.56 112 VAL A N 1
ATOM 859 C CA . VAL A 1 112 ? 2.853 5.971 13.479 1.00 95.56 112 VAL A CA 1
ATOM 860 C C . VAL A 1 112 ? 1.815 6.320 14.545 1.00 95.56 112 VAL A C 1
ATOM 862 O O . VAL A 1 112 ? 1.227 7.395 14.496 1.00 95.56 112 VAL A O 1
ATOM 865 N N . LEU A 1 113 ? 1.607 5.449 15.537 1.00 95.62 113 LEU A N 1
ATOM 866 C CA . LEU A 1 113 ? 0.662 5.724 16.624 1.00 95.62 113 LEU A CA 1
ATOM 867 C C . LEU A 1 113 ? 1.082 6.922 17.485 1.00 95.62 113 LEU A C 1
ATOM 869 O O . LEU A 1 113 ? 0.218 7.647 17.963 1.00 95.62 113 LEU A O 1
ATOM 873 N N . LEU A 1 114 ? 2.385 7.162 17.647 1.00 95.06 114 LEU A N 1
ATOM 874 C CA . LEU A 1 114 ? 2.916 8.324 18.369 1.00 95.06 114 LEU A CA 1
ATOM 875 C C . LEU A 1 114 ? 2.736 9.650 17.613 1.00 95.06 114 LEU A C 1
ATOM 877 O O . LEU A 1 114 ? 2.885 10.707 18.215 1.00 95.06 114 LEU A O 1
ATOM 881 N N . MET A 1 115 ? 2.416 9.613 16.316 1.00 94.56 115 MET A N 1
ATOM 882 C CA . MET A 1 115 ? 2.073 10.814 15.544 1.00 94.56 115 MET A CA 1
ATOM 883 C C . MET A 1 115 ? 0.615 11.249 15.749 1.00 94.56 115 MET A C 1
ATOM 885 O O . MET A 1 115 ? 0.234 12.323 15.283 1.00 94.56 115 MET A O 1
ATOM 889 N N . LEU A 1 116 ? -0.213 10.426 16.404 1.00 94.75 116 LEU A N 1
ATOM 890 C CA . LEU A 1 116 ? -1.610 10.758 16.668 1.00 94.75 116 LEU A CA 1
ATOM 891 C C . LEU A 1 116 ? -1.734 11.762 17.827 1.00 94.75 116 LEU A C 1
ATOM 893 O O . LEU A 1 116 ? -1.000 11.653 18.810 1.00 94.75 116 LEU A O 1
ATOM 897 N N . PRO A 1 117 ? -2.694 12.702 17.758 1.00 95.88 117 PRO A N 1
ATOM 898 C CA . PRO A 1 117 ? -3.024 13.578 18.879 1.00 95.88 117 PRO A CA 1
ATOM 899 C C . PRO A 1 117 ? -3.408 12.799 20.144 1.00 95.88 117 PRO A C 1
ATOM 901 O O . PRO A 1 117 ? -4.072 11.762 20.061 1.00 95.88 117 PRO A O 1
ATOM 904 N N . GLU A 1 118 ? -3.080 13.339 21.319 1.00 91.00 118 GLU A N 1
ATOM 905 C CA . GLU A 1 118 ? -3.361 12.700 22.618 1.00 91.00 118 GLU A CA 1
ATOM 906 C C . GLU A 1 118 ? -4.860 12.455 22.872 1.00 91.00 118 GLU A C 1
ATOM 908 O O . GLU A 1 118 ? -5.229 11.535 23.595 1.00 91.00 118 GLU A O 1
ATOM 913 N N . ASN A 1 119 ? -5.737 13.243 22.244 1.00 93.12 119 ASN A N 1
ATOM 914 C CA . ASN A 1 119 ? -7.194 13.143 22.355 1.00 93.12 119 ASN A CA 1
ATOM 915 C C . ASN A 1 119 ? -7.844 12.239 21.288 1.00 93.12 119 ASN A C 1
ATOM 917 O O . ASN A 1 119 ? -9.063 12.276 21.109 1.00 93.12 119 ASN A O 1
ATOM 921 N N . THR A 1 120 ? -7.056 11.445 20.559 1.00 95.38 120 THR A N 1
ATOM 922 C CA . THR A 1 120 ? -7.579 10.520 19.544 1.00 95.38 120 THR A CA 1
ATOM 923 C C . THR A 1 120 ? -8.374 9.390 20.203 1.00 95.38 120 THR A C 1
ATOM 925 O O . THR A 1 120 ? -7.930 8.794 21.184 1.00 95.38 120 THR A O 1
ATOM 928 N N . SER A 1 121 ? -9.550 9.058 19.658 1.00 96.50 121 SER A N 1
ATOM 929 C CA . SER A 1 121 ? -10.388 8.000 20.227 1.00 96.50 121 SER A CA 1
ATOM 930 C C . SER A 1 121 ? -9.700 6.623 20.164 1.00 96.50 121 SER A C 1
ATOM 932 O O . SER A 1 121 ? -8.969 6.337 19.206 1.00 96.50 121 SER A O 1
ATOM 934 N N . PRO A 1 122 ? -9.961 5.721 21.131 1.00 94.75 122 PRO A N 1
ATOM 935 C CA . PRO A 1 122 ? -9.382 4.375 21.129 1.00 94.75 122 PRO A CA 1
ATOM 936 C C . PRO A 1 122 ? -9.691 3.576 19.857 1.00 94.75 122 PRO A C 1
ATOM 938 O O . PRO A 1 122 ? -8.839 2.838 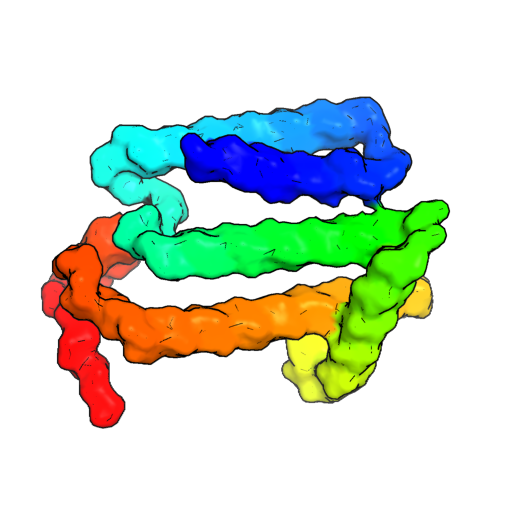19.362 1.00 94.75 122 PRO A O 1
ATOM 941 N N . GLU A 1 123 ? -10.889 3.757 19.297 1.00 94.06 123 GLU A N 1
ATOM 942 C CA . GLU A 1 123 ? -11.312 3.126 18.043 1.00 94.06 123 GLU A CA 1
ATOM 943 C C . GLU A 1 123 ? -10.458 3.594 16.862 1.00 94.06 123 GLU A C 1
ATOM 945 O O . GLU A 1 123 ? -9.981 2.783 16.066 1.00 94.06 123 GLU A O 1
ATOM 950 N N . HIS A 1 124 ? -10.189 4.899 16.776 1.00 95.12 124 HIS A N 1
ATOM 951 C CA . HIS A 1 124 ? -9.365 5.453 15.708 1.00 95.12 124 HIS A CA 1
ATOM 952 C C . HIS A 1 124 ? -7.901 5.010 15.849 1.00 95.12 124 HIS A C 1
ATOM 954 O O . HIS A 1 124 ? -7.274 4.635 14.860 1.00 95.12 124 HIS A O 1
ATOM 960 N N . ILE A 1 125 ? -7.379 4.937 17.078 1.00 96.56 125 ILE A N 1
ATOM 961 C CA . ILE A 1 125 ? -6.050 4.371 17.369 1.00 96.56 125 ILE A CA 1
ATOM 962 C C . ILE A 1 125 ? -5.970 2.908 16.909 1.00 96.56 125 ILE A C 1
ATOM 964 O O . ILE A 1 125 ? -4.997 2.515 16.263 1.00 96.56 125 ILE A O 1
ATOM 968 N N . ALA A 1 126 ? -6.984 2.088 17.205 1.00 96.06 126 ALA A N 1
ATOM 969 C CA . ALA A 1 126 ? -7.024 0.688 16.782 1.00 96.06 126 ALA A CA 1
ATOM 970 C C . ALA A 1 126 ? -7.073 0.543 15.251 1.00 96.06 126 ALA A C 1
ATOM 972 O O . ALA A 1 126 ? -6.387 -0.315 14.683 1.00 96.06 126 ALA A O 1
ATOM 973 N N . MET A 1 127 ? -7.819 1.416 14.571 1.00 96.62 127 MET A N 1
ATOM 974 C CA . MET A 1 127 ? -7.882 1.451 13.110 1.00 96.62 127 MET A CA 1
ATOM 975 C C . MET A 1 127 ? -6.549 1.843 12.479 1.00 96.62 127 MET A C 1
ATOM 977 O O . MET A 1 127 ? -6.081 1.157 11.568 1.00 96.62 127 MET A O 1
ATOM 981 N N . VAL A 1 128 ? -5.894 2.885 12.992 1.00 96.94 128 VAL A N 1
ATOM 982 C CA . VAL A 1 128 ? -4.568 3.304 12.517 1.00 96.94 128 VAL A CA 1
ATOM 983 C C . VAL A 1 128 ? -3.530 2.213 12.782 1.00 96.94 128 VAL A C 1
ATOM 985 O O . VAL A 1 128 ? -2.745 1.905 11.886 1.00 96.94 128 VAL A O 1
ATOM 988 N N . ARG A 1 129 ? -3.564 1.549 13.949 1.00 97.50 129 ARG A N 1
ATOM 989 C CA . ARG A 1 129 ? -2.689 0.401 14.255 1.00 97.50 129 ARG A CA 1
ATOM 990 C C . ARG A 1 129 ? -2.869 -0.720 13.234 1.00 97.50 129 ARG A C 1
ATOM 992 O O . ARG A 1 129 ? -1.887 -1.231 12.705 1.00 97.50 129 ARG A O 1
ATOM 999 N N . THR A 1 130 ? -4.115 -1.089 12.951 1.00 98.06 130 THR A N 1
ATOM 1000 C CA . THR A 1 130 ? -4.462 -2.140 11.982 1.00 98.06 130 THR A CA 1
ATOM 1001 C C . THR A 1 130 ? -3.963 -1.776 10.581 1.00 98.06 130 THR A C 1
ATOM 1003 O O . THR A 1 130 ? -3.353 -2.602 9.900 1.00 98.06 130 THR A O 1
ATOM 1006 N N . ALA A 1 131 ? -4.179 -0.529 10.152 1.00 97.56 131 ALA A N 1
ATOM 1007 C CA . ALA A 1 131 ? -3.725 -0.037 8.857 1.00 97.56 131 ALA A CA 1
ATOM 1008 C C . ALA A 1 131 ? -2.190 -0.020 8.749 1.00 97.56 131 ALA A C 1
ATOM 1010 O O . ALA A 1 131 ? -1.639 -0.459 7.739 1.00 97.56 131 ALA A O 1
ATOM 1011 N N . ALA A 1 132 ? -1.497 0.429 9.799 1.00 97.62 132 ALA A N 1
ATOM 1012 C CA . ALA A 1 132 ? -0.038 0.423 9.878 1.00 97.62 132 ALA A CA 1
ATOM 1013 C C . ALA A 1 132 ? 0.534 -1.005 9.890 1.00 97.62 132 ALA A C 1
ATOM 1015 O O . ALA A 1 132 ? 1.518 -1.285 9.210 1.00 97.62 132 ALA A O 1
ATOM 1016 N N . GLY A 1 133 ? -0.105 -1.932 10.608 1.00 97.50 133 GLY A N 1
ATOM 1017 C CA . GLY A 1 133 ? 0.266 -3.347 10.611 1.00 97.50 133 GLY A CA 1
ATOM 1018 C C . GLY A 1 133 ? 0.138 -3.981 9.226 1.00 97.50 133 GLY A C 1
ATOM 1019 O O . GLY A 1 133 ? 1.073 -4.621 8.743 1.00 97.50 133 GLY A O 1
ATOM 1020 N N . MET A 1 134 ? -0.990 -3.751 8.547 1.00 98.19 134 MET A N 1
ATOM 1021 C CA . MET A 1 134 ? -1.227 -4.254 7.191 1.00 98.19 134 MET A CA 1
ATOM 1022 C C . MET A 1 134 ? -0.239 -3.665 6.173 1.00 98.19 134 MET A C 1
ATOM 1024 O O . MET A 1 134 ? 0.341 -4.405 5.379 1.00 98.19 134 MET A O 1
ATOM 1028 N N . SER A 1 135 ? -0.004 -2.350 6.196 1.00 97.56 135 SER A N 1
ATOM 1029 C CA . SER A 1 135 ? 0.946 -1.714 5.274 1.00 97.56 135 SER A CA 1
ATOM 1030 C C . SER A 1 135 ? 2.377 -2.204 5.504 1.00 97.56 135 SER A C 1
ATOM 1032 O O . SER A 1 135 ? 3.104 -2.465 4.542 1.00 97.56 135 SER A O 1
ATOM 1034 N N . TYR A 1 136 ? 2.763 -2.431 6.762 1.00 96.56 136 TYR A N 1
ATOM 1035 C CA . TYR A 1 136 ? 4.074 -2.973 7.085 1.00 96.56 136 TYR A CA 1
ATOM 1036 C C . TYR A 1 136 ? 4.230 -4.431 6.629 1.00 96.56 136 TYR A C 1
ATOM 1038 O O . TYR A 1 136 ? 5.250 -4.758 6.017 1.00 96.56 136 TYR A O 1
ATOM 1046 N N . LEU A 1 137 ? 3.210 -5.283 6.813 1.00 97.44 137 LEU A N 1
ATOM 1047 C CA . LEU A 1 137 ? 3.194 -6.650 6.271 1.00 97.44 137 LEU A CA 1
ATOM 1048 C C . LEU A 1 137 ? 3.439 -6.648 4.759 1.00 97.44 137 LEU A C 1
ATOM 1050 O O . LEU A 1 137 ? 4.303 -7.373 4.263 1.00 97.44 137 LEU A O 1
ATOM 1054 N N . ILE A 1 138 ? 2.705 -5.807 4.026 1.00 97.94 138 ILE A N 1
ATOM 1055 C CA . ILE A 1 138 ? 2.850 -5.692 2.573 1.00 97.94 138 ILE A CA 1
ATOM 1056 C C . ILE A 1 138 ? 4.262 -5.228 2.218 1.00 97.94 138 ILE A C 1
ATOM 1058 O O . ILE A 1 138 ? 4.840 -5.741 1.260 1.00 97.94 138 ILE A O 1
ATOM 1062 N N . SER A 1 139 ? 4.855 -4.314 2.992 1.00 96.50 139 SER A N 1
ATOM 1063 C CA . SER A 1 139 ? 6.225 -3.853 2.755 1.00 96.50 139 SER A CA 1
ATOM 1064 C C . SER A 1 139 ? 7.257 -4.982 2.903 1.00 96.50 139 SER A C 1
ATOM 1066 O O . SER A 1 139 ? 8.103 -5.146 2.022 1.00 96.50 139 SER A O 1
ATOM 1068 N N . LEU A 1 140 ? 7.134 -5.830 3.933 1.00 96.31 140 LEU A N 1
ATOM 1069 C CA . LEU A 1 140 ? 8.002 -6.994 4.137 1.00 96.31 140 LEU A CA 1
ATOM 1070 C C . LEU A 1 140 ? 7.840 -8.034 3.024 1.00 96.31 140 LEU A C 1
ATOM 1072 O O . LEU A 1 140 ? 8.832 -8.516 2.477 1.00 96.31 140 LEU A O 1
ATOM 1076 N N . VAL A 1 141 ? 6.598 -8.344 2.639 1.00 97.25 141 VAL A N 1
ATOM 1077 C CA . VAL A 1 141 ? 6.306 -9.266 1.529 1.00 97.25 141 VAL A CA 1
ATOM 1078 C C . VAL A 1 141 ? 6.868 -8.722 0.216 1.00 97.25 141 VAL A C 1
ATOM 1080 O O . VAL A 1 141 ? 7.489 -9.455 -0.551 1.00 97.25 141 VAL A O 1
ATOM 1083 N N . THR A 1 142 ? 6.711 -7.423 -0.027 1.00 96.25 142 THR A N 1
ATOM 1084 C CA . THR A 1 142 ? 7.249 -6.748 -1.214 1.00 96.25 142 THR A CA 1
ATOM 1085 C C . THR A 1 142 ? 8.769 -6.833 -1.251 1.00 96.25 142 THR A C 1
ATOM 1087 O O . THR A 1 142 ? 9.333 -7.160 -2.294 1.00 96.25 142 THR A O 1
ATOM 1090 N N . LEU A 1 143 ? 9.435 -6.587 -0.119 1.00 95.00 143 LEU A N 1
ATOM 1091 C CA . LEU A 1 143 ? 10.884 -6.708 -0.000 1.00 95.00 143 LEU A CA 1
ATOM 1092 C C . LEU A 1 143 ? 11.344 -8.145 -0.277 1.00 95.00 143 LEU A C 1
ATOM 1094 O O . LEU A 1 143 ? 12.271 -8.345 -1.059 1.00 95.00 143 LEU A O 1
ATOM 1098 N N . ALA A 1 144 ? 10.668 -9.146 0.289 1.00 95.75 144 ALA A N 1
ATOM 1099 C CA . ALA A 1 144 ? 10.972 -10.552 0.035 1.00 95.75 144 ALA A CA 1
ATOM 1100 C C . ALA A 1 144 ? 10.817 -10.913 -1.455 1.00 95.75 144 ALA A C 1
ATOM 1102 O O . ALA A 1 144 ? 11.732 -11.483 -2.051 1.00 95.75 144 ALA A O 1
ATOM 1103 N N . ILE A 1 145 ? 9.706 -10.518 -2.091 1.00 94.25 145 ILE A N 1
ATOM 1104 C CA . ILE A 1 145 ? 9.469 -10.721 -3.531 1.00 94.25 145 ILE A CA 1
ATOM 1105 C C . ILE A 1 145 ? 10.549 -10.029 -4.366 1.00 94.25 145 ILE A C 1
ATOM 1107 O O . ILE A 1 145 ? 11.028 -10.593 -5.355 1.00 94.25 145 ILE A O 1
ATOM 1111 N N . PHE A 1 146 ? 10.949 -8.819 -3.978 1.00 90.38 146 PHE A N 1
ATOM 1112 C CA . PHE A 1 146 ? 12.004 -8.078 -4.654 1.00 90.38 146 PHE A CA 1
ATOM 1113 C C . PHE A 1 146 ? 13.342 -8.817 -4.571 1.00 90.38 146 PHE A C 1
ATOM 1115 O O . PHE A 1 146 ? 13.949 -9.074 -5.609 1.00 90.38 146 PHE A O 1
ATOM 1122 N N . LEU A 1 147 ? 13.755 -9.261 -3.380 1.00 90.69 147 LEU A N 1
ATOM 1123 C CA . LEU A 1 147 ? 14.986 -10.033 -3.181 1.00 90.69 147 LEU A CA 1
ATOM 1124 C C . LEU A 1 147 ? 14.989 -11.349 -3.972 1.00 90.69 147 LEU A C 1
ATOM 1126 O O . LEU A 1 147 ? 15.983 -11.674 -4.623 1.00 90.69 147 LEU A O 1
ATOM 1130 N N . ILE A 1 148 ? 13.870 -12.080 -3.974 1.00 90.81 148 ILE A N 1
ATOM 1131 C CA . ILE A 1 148 ? 13.708 -13.303 -4.776 1.00 90.81 148 ILE A CA 1
ATOM 1132 C C . ILE A 1 148 ? 13.837 -12.981 -6.269 1.00 90.81 148 ILE A C 1
ATOM 1134 O O . ILE A 1 148 ? 14.536 -13.678 -7.001 1.00 90.81 148 ILE A O 1
ATOM 1138 N N . THR A 1 149 ? 13.212 -11.896 -6.728 1.00 87.88 149 THR A N 1
ATOM 1139 C CA . THR A 1 149 ? 13.286 -11.467 -8.131 1.00 87.88 149 THR A CA 1
ATOM 1140 C C . THR A 1 149 ? 14.717 -11.119 -8.533 1.00 87.88 149 THR A C 1
ATOM 1142 O O . THR A 1 149 ? 15.145 -11.518 -9.616 1.00 87.88 149 THR A O 1
ATOM 1145 N N . LEU A 1 150 ? 15.469 -10.424 -7.672 1.00 84.88 150 LEU A N 1
ATOM 1146 C CA . LEU A 1 150 ? 16.883 -10.118 -7.908 1.00 84.88 150 LEU A CA 1
ATOM 1147 C C . LEU A 1 150 ? 17.714 -11.396 -8.043 1.00 84.88 150 LEU A C 1
ATOM 1149 O O . LEU A 1 150 ? 18.460 -11.543 -9.010 1.00 84.88 150 LEU A O 1
ATOM 1153 N N . ARG A 1 151 ? 17.532 -12.337 -7.108 1.00 85.50 151 ARG A N 1
ATOM 1154 C CA . ARG A 1 151 ? 18.252 -13.618 -7.077 1.00 85.50 151 ARG A CA 1
ATOM 1155 C C . ARG A 1 151 ? 17.962 -14.487 -8.300 1.00 85.50 151 ARG A C 1
ATOM 1157 O O . ARG A 1 151 ? 18.886 -15.068 -8.849 1.00 85.50 151 ARG A O 1
ATOM 1164 N N . LEU A 1 152 ? 16.702 -14.584 -8.727 1.00 85.00 152 LEU A N 1
ATOM 1165 C CA . LEU A 1 152 ? 16.308 -15.467 -9.830 1.00 85.00 152 LEU A CA 1
ATOM 1166 C C . LEU A 1 152 ? 16.579 -14.868 -11.212 1.00 85.00 152 LEU A C 1
ATOM 1168 O O . LEU A 1 152 ? 16.864 -15.605 -12.152 1.00 85.00 152 LEU A O 1
ATOM 1172 N N . LYS A 1 153 ? 16.453 -13.544 -11.366 1.00 78.06 153 LYS A N 1
ATOM 1173 C CA . LYS A 1 153 ? 16.553 -12.888 -12.680 1.00 78.06 153 LYS A CA 1
ATOM 1174 C C . LYS A 1 153 ? 17.927 -12.299 -12.979 1.00 78.06 153 LYS A C 1
ATOM 1176 O O . LYS A 1 153 ? 18.084 -11.724 -14.053 1.00 78.06 153 LYS A O 1
ATOM 1181 N N . ASN A 1 154 ? 18.887 -12.401 -12.052 1.00 69.75 154 ASN A N 1
ATOM 1182 C CA . ASN A 1 154 ? 20.205 -11.761 -12.155 1.00 69.75 154 ASN A CA 1
ATOM 1183 C C . ASN A 1 154 ? 20.092 -10.292 -12.614 1.00 69.75 154 ASN A C 1
ATOM 1185 O O . ASN A 1 154 ? 20.868 -9.799 -13.428 1.00 69.75 154 ASN A O 1
ATOM 1189 N N . TRP A 1 155 ? 19.054 -9.592 -12.153 1.00 67.88 155 TRP A N 1
ATOM 1190 C CA . TRP A 1 155 ? 18.877 -8.175 -12.450 1.00 67.88 155 TRP A CA 1
ATOM 1191 C C . TRP A 1 155 ? 19.808 -7.380 -11.524 1.00 67.88 155 TRP A C 1
ATOM 1193 O O . TRP A 1 155 ? 19.834 -7.689 -10.331 1.00 67.88 155 TRP A O 1
ATOM 1203 N N . PRO A 1 156 ? 20.568 -6.379 -12.010 1.00 63.94 156 PRO A N 1
ATOM 1204 C CA . PRO A 1 156 ? 20.419 -5.668 -13.287 1.00 63.94 156 PRO A CA 1
ATOM 1205 C C . PRO A 1 156 ? 21.281 -6.180 -14.456 1.00 63.94 156 PRO A C 1
ATOM 1207 O O . PRO A 1 156 ? 21.171 -5.641 -15.555 1.00 63.94 156 PRO A O 1
ATOM 1210 N N . SER A 1 157 ? 22.136 -7.187 -14.258 1.00 60.25 157 SER A N 1
ATOM 1211 C CA . SER A 1 157 ? 23.139 -7.596 -15.255 1.00 60.25 157 SER A CA 1
ATOM 1212 C C . SER A 1 157 ? 22.558 -8.342 -16.464 1.00 60.25 157 SER A C 1
ATOM 1214 O O . SER A 1 157 ? 23.120 -8.252 -17.553 1.00 60.25 157 SER A O 1
ATOM 1216 N N . GLY A 1 158 ? 21.422 -9.032 -16.310 1.00 55.34 158 GLY A N 1
ATOM 1217 C CA . GLY A 1 158 ? 20.799 -9.824 -17.381 1.00 55.34 158 GLY A CA 1
ATOM 1218 C C . GLY A 1 158 ? 19.889 -9.068 -18.365 1.00 55.34 158 GLY A C 1
ATOM 1219 O O . GLY A 1 158 ? 19.514 -9.631 -19.387 1.00 55.34 158 GLY A O 1
ATOM 1220 N N . SER A 1 159 ? 19.501 -7.816 -18.089 1.00 55.19 159 SER A N 1
ATOM 1221 C CA . SER A 1 159 ? 18.458 -7.090 -18.851 1.00 55.19 159 SER A CA 1
ATOM 1222 C C . SER A 1 159 ? 18.979 -5.955 -19.746 1.00 55.19 159 SER A C 1
ATOM 1224 O O . SER A 1 159 ? 18.217 -5.059 -20.106 1.00 55.19 159 SER A O 1
ATOM 1226 N N . GLY A 1 160 ? 20.265 -5.985 -20.103 1.00 55.41 160 GLY A N 1
ATOM 1227 C CA . GLY A 1 160 ? 20.952 -4.882 -20.783 1.00 55.41 160 GLY A CA 1
ATOM 1228 C C . GLY A 1 160 ? 21.513 -3.855 -19.796 1.00 55.41 160 GLY A C 1
ATOM 1229 O O . GLY A 1 160 ? 21.134 -3.830 -18.626 1.00 55.41 160 GLY A O 1
ATOM 1230 N N . ALA A 1 161 ? 22.467 -3.037 -20.255 1.00 50.53 161 ALA A N 1
ATOM 1231 C CA . ALA A 1 161 ? 23.200 -2.099 -19.410 1.00 50.53 161 ALA A CA 1
ATOM 1232 C C . ALA A 1 161 ? 22.243 -1.145 -18.675 1.00 50.53 161 ALA A C 1
ATOM 1234 O O . ALA A 1 161 ? 21.664 -0.241 -19.276 1.00 50.53 161 ALA A O 1
ATOM 1235 N N . PHE A 1 162 ? 22.098 -1.340 -17.363 1.00 56.62 162 PHE A N 1
ATOM 1236 C CA . PHE A 1 162 ? 21.430 -0.395 -16.480 1.00 56.62 162 PHE A CA 1
ATOM 1237 C C . PHE A 1 162 ? 22.195 0.930 -16.528 1.00 56.62 162 PHE A C 1
ATOM 1239 O O . PHE A 1 162 ? 23.260 1.080 -15.926 1.00 56.62 162 PHE A O 1
ATOM 1246 N N . ASN A 1 163 ? 21.691 1.880 -17.313 1.00 59.66 163 ASN A N 1
ATOM 1247 C CA . ASN A 1 163 ? 22.309 3.188 -17.415 1.00 59.66 163 ASN A CA 1
ATOM 1248 C C . ASN A 1 163 ? 21.934 3.998 -16.171 1.00 59.66 163 ASN A C 1
ATOM 1250 O O . ASN A 1 163 ? 20.811 4.490 -16.046 1.00 59.66 163 ASN A O 1
ATOM 1254 N N . VAL A 1 164 ? 22.887 4.090 -15.244 1.00 58.28 164 VAL A N 1
ATOM 1255 C CA . VAL A 1 164 ? 22.755 4.809 -13.971 1.00 58.28 164 VAL A CA 1
ATOM 1256 C C . VAL A 1 164 ? 22.375 6.271 -14.206 1.00 58.28 164 VAL A C 1
ATOM 1258 O O . VAL A 1 164 ? 21.512 6.781 -13.510 1.00 58.28 164 VAL A O 1
ATOM 1261 N N . TRP A 1 165 ? 22.923 6.909 -15.242 1.00 53.34 165 TRP A N 1
ATOM 1262 C CA . TRP A 1 165 ? 22.679 8.321 -15.564 1.00 53.34 165 TRP A CA 1
ATOM 1263 C C . TRP A 1 165 ? 21.276 8.589 -16.114 1.00 53.34 165 TRP A C 1
ATOM 1265 O O . TRP A 1 165 ? 20.748 9.682 -15.951 1.00 53.34 165 TRP A O 1
ATOM 1275 N N . ILE A 1 166 ? 20.655 7.586 -16.743 1.00 55.84 166 ILE A N 1
ATOM 1276 C CA . ILE A 1 166 ? 19.262 7.667 -17.210 1.00 55.84 166 ILE A CA 1
ATOM 1277 C C . ILE A 1 166 ? 18.284 7.388 -16.057 1.00 55.84 166 ILE A C 1
ATOM 1279 O O . ILE A 1 166 ? 17.153 7.856 -16.084 1.00 55.84 166 ILE A O 1
ATOM 1283 N N . ASN A 1 167 ? 18.699 6.635 -15.033 1.00 56.06 167 ASN A N 1
ATOM 1284 C CA . ASN A 1 167 ? 17.815 6.217 -13.941 1.00 56.06 167 ASN A CA 1
ATOM 1285 C C . ASN A 1 167 ? 18.008 6.999 -12.626 1.00 56.06 167 ASN A C 1
ATOM 1287 O O . ASN A 1 167 ? 17.094 6.974 -11.805 1.00 56.06 167 ASN A O 1
ATOM 1291 N N . LEU A 1 168 ? 19.133 7.704 -12.447 1.00 59.72 168 LEU A N 1
ATOM 1292 C CA . LEU A 1 168 ? 19.410 8.671 -11.373 1.00 59.72 168 LEU A CA 1
ATOM 1293 C C . LEU A 1 168 ? 19.945 9.994 -11.965 1.00 59.72 168 LEU A C 1
ATOM 1295 O O . LEU A 1 168 ? 21.155 10.235 -11.945 1.00 59.72 168 LEU A O 1
ATOM 1299 N N . PRO A 1 169 ? 19.072 10.878 -12.477 1.00 50.44 169 PRO A N 1
ATOM 1300 C CA . PRO A 1 169 ? 19.489 12.179 -13.011 1.00 50.44 169 PRO A CA 1
ATOM 1301 C C . PRO A 1 169 ? 19.977 13.165 -11.928 1.00 50.44 169 PRO A C 1
ATOM 1303 O O . PRO A 1 169 ? 20.572 14.189 -12.253 1.00 50.44 169 PRO A O 1
ATOM 1306 N N . THR A 1 170 ? 19.752 12.868 -10.643 1.00 53.44 170 THR A N 1
ATOM 1307 C CA . THR A 1 170 ? 20.113 13.712 -9.488 1.00 53.44 170 THR A CA 1
ATOM 1308 C C . THR A 1 170 ? 21.513 13.438 -8.926 1.00 53.44 170 THR A C 1
ATOM 1310 O O . THR A 1 170 ? 22.014 14.235 -8.132 1.00 53.44 170 THR A O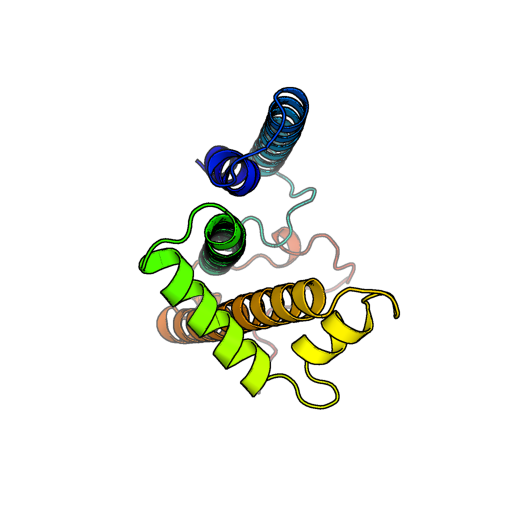 1
ATOM 1313 N N . LEU A 1 171 ? 22.188 12.358 -9.349 1.00 47.34 171 LEU A N 1
ATOM 1314 C CA . LEU A 1 171 ? 23.586 12.120 -8.986 1.00 47.34 171 LEU A CA 1
ATOM 1315 C C . LEU A 1 171 ? 24.493 13.082 -9.761 1.00 47.34 171 LEU A C 1
ATOM 1317 O O . LEU A 1 171 ? 24.900 12.806 -10.885 1.00 47.34 171 LEU A O 1
ATOM 1321 N N . GLN A 1 172 ? 24.862 14.205 -9.149 1.00 44.50 172 GLN A N 1
ATOM 1322 C CA . GLN A 1 172 ? 26.006 14.982 -9.615 1.00 44.50 172 GLN A CA 1
ATOM 1323 C C . GLN A 1 172 ? 27.291 14.320 -9.114 1.00 44.50 172 GLN A C 1
ATOM 1325 O O . GLN A 1 172 ? 27.642 14.403 -7.941 1.00 44.50 172 GLN A O 1
ATOM 1330 N N . GLY A 1 173 ? 27.999 13.646 -10.013 1.00 44.53 173 GLY A N 1
ATOM 1331 C CA . GLY A 1 173 ? 29.311 13.087 -9.728 1.00 44.53 173 GLY A CA 1
ATOM 1332 C C . GLY A 1 173 ? 30.089 12.941 -11.019 1.00 44.53 173 GLY A C 1
ATOM 1333 O O . GLY A 1 173 ? 29.741 12.139 -11.875 1.00 44.53 173 GLY A O 1
ATOM 1334 N N . ASN A 1 174 ? 31.148 13.721 -11.181 1.00 45.00 174 ASN A N 1
ATOM 1335 C CA . ASN A 1 174 ? 32.103 13.555 -12.266 1.00 45.00 174 ASN A CA 1
ATOM 1336 C C . ASN A 1 174 ? 32.883 12.243 -12.055 1.00 45.00 174 ASN A C 1
ATOM 1338 O O . ASN A 1 174 ? 33.980 12.285 -11.517 1.00 45.00 174 ASN A O 1
ATOM 1342 N N . ASN A 1 175 ? 32.266 11.086 -12.337 1.00 42.34 175 ASN A N 1
ATOM 1343 C CA . ASN A 1 175 ? 32.889 9.795 -12.651 1.00 42.34 175 ASN A CA 1
ATOM 1344 C C . ASN A 1 175 ? 31.824 8.695 -12.818 1.00 42.34 175 ASN A C 1
ATOM 1346 O O . ASN A 1 175 ? 30.908 8.550 -12.013 1.00 42.34 175 ASN A O 1
ATOM 1350 N N . LYS A 1 176 ? 31.968 7.881 -13.874 1.00 41.47 176 LYS A N 1
ATOM 1351 C CA . LYS A 1 176 ? 31.138 6.698 -14.163 1.00 41.47 176 LYS A CA 1
ATOM 1352 C C . LYS A 1 176 ? 31.216 5.682 -13.015 1.00 41.47 176 LYS A C 1
ATOM 1354 O O . LYS A 1 176 ? 32.121 4.854 -13.004 1.00 41.47 176 LYS A O 1
ATOM 1359 N N . VAL A 1 177 ? 30.245 5.681 -12.105 1.00 47.47 177 VAL A N 1
ATOM 1360 C CA . VAL A 1 177 ? 30.073 4.579 -11.148 1.00 47.47 177 VAL A CA 1
ATOM 1361 C C . VAL A 1 177 ? 29.423 3.403 -11.878 1.00 47.47 177 VAL A C 1
ATOM 1363 O O . VAL A 1 177 ? 28.282 3.485 -12.338 1.00 47.47 177 VAL A O 1
ATOM 1366 N N . ARG A 1 178 ? 30.164 2.300 -12.024 1.00 40.97 178 ARG A N 1
ATOM 1367 C CA . ARG A 1 178 ? 29.616 1.004 -12.435 1.00 40.97 178 ARG A CA 1
ATOM 1368 C C . ARG A 1 178 ? 29.128 0.288 -11.179 1.00 40.97 178 ARG A C 1
ATOM 1370 O O . ARG A 1 178 ? 29.892 0.092 -10.247 1.00 40.97 178 ARG A O 1
ATOM 1377 N N . PHE A 1 179 ? 27.890 -0.205 -11.198 1.00 42.03 179 PHE A N 1
ATOM 1378 C CA . PHE A 1 179 ? 27.316 -1.071 -10.151 1.00 42.03 179 PHE A CA 1
ATOM 1379 C C . PHE A 1 179 ? 28.118 -2.365 -9.875 1.00 42.03 179 PHE A C 1
ATOM 1381 O O . PHE A 1 179 ? 27.764 -3.124 -8.980 1.00 42.03 179 PHE A O 1
ATOM 1388 N N . CYS A 1 180 ? 29.185 -2.629 -10.634 1.00 41.78 180 CYS A N 1
ATOM 1389 C CA . CYS A 1 180 ? 30.043 -3.799 -10.481 1.00 41.78 180 CYS A CA 1
ATOM 1390 C C . CYS A 1 180 ? 31.084 -3.666 -9.350 1.00 41.78 180 CYS A C 1
ATOM 1392 O O . CYS A 1 180 ? 31.736 -4.657 -9.034 1.00 41.78 180 CYS A O 1
ATOM 1394 N N . ASP A 1 181 ? 31.230 -2.483 -8.739 1.00 34.25 181 ASP A N 1
ATOM 1395 C CA . ASP A 1 181 ? 32.256 -2.223 -7.715 1.00 34.25 181 ASP A CA 1
ATOM 1396 C C . ASP A 1 181 ? 31.766 -2.417 -6.267 1.00 34.25 181 ASP A C 1
ATOM 1398 O O . ASP A 1 181 ? 32.545 -2.276 -5.328 1.00 34.25 181 ASP A O 1
ATOM 1402 N N . ILE A 1 182 ? 30.505 -2.817 -6.059 1.00 42.59 182 ILE A N 1
ATOM 1403 C CA . ILE A 1 182 ? 30.041 -3.300 -4.750 1.00 42.59 182 ILE A CA 1
ATOM 1404 C C . ILE A 1 182 ? 30.315 -4.805 -4.692 1.00 42.59 182 ILE A C 1
ATOM 1406 O O . ILE A 1 182 ? 29.443 -5.634 -4.957 1.00 42.59 182 ILE A O 1
ATOM 1410 N N . LYS A 1 183 ? 31.563 -5.158 -4.380 1.00 37.47 183 LYS A N 1
ATOM 1411 C CA . LYS A 1 183 ? 31.855 -6.464 -3.786 1.00 37.47 183 LYS A CA 1
ATOM 1412 C C . LYS A 1 183 ? 31.432 -6.408 -2.318 1.00 37.47 183 LYS A C 1
ATOM 1414 O O . LYS A 1 183 ? 31.812 -5.473 -1.616 1.00 37.47 183 LYS A O 1
ATOM 1419 N N . LEU A 1 184 ? 30.620 -7.382 -1.905 1.00 39.41 184 LEU A N 1
ATOM 1420 C CA . LEU A 1 184 ? 30.522 -7.782 -0.499 1.00 39.41 184 LEU A CA 1
ATOM 1421 C C . LEU A 1 184 ? 31.907 -8.179 0.022 1.00 39.41 184 LEU A C 1
ATOM 1423 O O . LEU A 1 184 ? 32.672 -8.769 -0.780 1.00 39.41 184 LEU A O 1
#

Sequence (184 aa):
MRAILVVLLVATPSLLLPGVSPDGKQIVALVAIFGAALTIFEYASAYPGLIEFRDAPPFNRIRFISLFITVFLLSVILRGQTEPTTLTQFIHAIGALIGYAIDFPYSPVRLVLLMLPENTSPEHIAMVRTAAGMSYLISLVTLAIFLITLRLKNWPSGSGAFNVWINLPTLQGNNKVRFCDIKL

Foldseek 3Di:
DVLVLQLCLLCQLVVLAPPQDPVNNVVSNVVSVVSSVVVCVQVVDPAHDPAFQPPPVVVVVLVSVLSSCLSNLLSLCNNCVPVNDPVNVVSLVQLLVQLVVQCDPPGQLVVQLVPDDPPDDPVVSSSSSSSSSSSVVSVVVSVVVSVVCCVPQVPPVNPPDPDNCRRCVPDDDPDDDDPPPPDD

Radius of gyration: 19.94 Å; chains: 1; bounding box: 53×32×47 Å